Protein AF-A0A8S3JBU9-F1 (afdb_monomer)

Organism: NCBI:txid392030

Mean predicted aligned error: 9.03 Å

pLDDT: mean 80.06, std 17.44, range [27.69, 97.12]

Secondary structure (DSSP, 8-state):
--S-------BTTB-----TTTTTT--EEEEEEEEETTEEEEEEEEES-SS-TT---EEEEEEEEE--SSS-GGGG-EEEE--BTTTB-EEEEEEEETTTTEEEEEEE--S-TT-SS--EEEEEEEHHHHHHHHHHHHHHHHTT--SB---TTTS---B----GGGTT--TT----TT-TT---SEE-SSPSS-B--SEEE--SS-EEEEEEEE-SS-EEEEEEETTS--

Radius of gyration: 18.8 Å; Cα contacts (8 Å, |Δi|>4): 463; chains: 1; bounding box: 48×39×54 Å

Foldseek 3Di:
DDDDDQPQPDDLPDGDQRPVVQVVPKDKAWADWDDDDQKIKTKIWIALDSPDPPDSQIFIKIWIFGNDSPDGRFLRTEIATAAAADFFGAFQHWDADRVQQKIKTKTWGDVCPPDLWIKIFIFIDHNVLVLVVRQCQCCCQAAVQDDWQDPCSRPNIDGRDYDPVCPPDDSNDDDDRPPPVRDDDGYDPDHSPNTYGPDMDGDRWAWRDWDWDDDPPDIDIDIATPVGHD

Nearest PDB structures (foldseek):
  6fkn-assembly1_A  TM=8.330E-01  e=3.218E-13  Drosophila melanogaster
  6fkn-assembly2_C  TM=8.330E-01  e=3.218E-13  Drosophila melanogaster
  3qef-assembly1_A  TM=5.604E-01  e=6.425E-01  Cellvibrio japonicus Ueda107
  5m8b-assembly1_B  TM=5.229E-01  e=8.038E-01  Levilactobacillus brevis
  1w2t-assembly2_B  TM=4.388E-01  e=1.407E+00  Thermotoga maritima MSB8

Solvent-accessible surface area (backbone atoms only — not comparable to full-atom values): 13420 Å² total; per-residue (Å²): 137,78,85,85,76,62,59,68,61,78,51,98,86,45,91,52,90,38,30,85,88,51,62,86,79,63,58,79,45,82,77,45,72,51,73,60,89,64,31,44,35,37,35,30,42,26,64,71,55,95,83,52,89,86,59,88,50,62,30,18,30,39,34,39,28,51,69,52,95,86,47,65,51,60,62,40,31,34,38,29,36,45,41,35,40,95,43,22,29,37,68,66,35,59,47,75,38,78,90,78,40,33,38,37,35,39,21,32,54,67,72,64,87,82,53,95,59,58,40,34,31,35,27,74,42,47,50,65,60,53,40,49,46,52,36,52,46,50,41,35,24,41,51,68,29,50,62,56,28,38,55,52,76,76,41,82,62,42,71,27,63,55,41,86,88,50,83,82,69,54,73,85,67,66,74,61,78,83,50,83,81,66,84,56,52,38,31,41,90,59,50,50,68,85,37,60,55,79,43,77,42,80,50,96,56,54,70,62,44,58,46,81,49,74,58,102,87,48,80,44,78,48,50,26,35,76,88,75,50,109

Structure (mmCIF, N/CA/C/O backbone):
data_AF-A0A8S3JBU9-F1
#
_entry.id   AF-A0A8S3JBU9-F1
#
loop_
_atom_site.group_PDB
_atom_site.id
_atom_site.type_symbol
_atom_site.label_atom_id
_atom_site.label_alt_id
_atom_site.label_comp_id
_atom_site.label_asym_id
_atom_site.label_entity_id
_atom_site.label_seq_id
_atom_site.pdbx_PDB_ins_code
_atom_site.Cartn_x
_atom_site.Cartn_y
_atom_site.Cartn_z
_atom_site.occupancy
_atom_site.B_iso_or_equiv
_atom_site.auth_seq_id
_atom_site.auth_comp_id
_atom_site.auth_asym_id
_atom_site.auth_atom_id
_atom_site.pdbx_PDB_model_num
ATOM 1 N N . LEU A 1 1 ? 1.527 27.075 29.879 1.00 32.56 1 LEU A N 1
ATOM 2 C CA . LEU A 1 1 ? 1.279 26.155 28.744 1.00 32.56 1 LEU A CA 1
ATOM 3 C C . LEU A 1 1 ? 1.855 24.801 29.132 1.00 32.56 1 LEU A C 1
ATOM 5 O O . LEU A 1 1 ? 3.069 24.651 29.142 1.00 32.56 1 LEU A O 1
ATOM 9 N N . ASN A 1 2 ? 0.995 23.891 29.593 1.00 27.69 2 ASN A N 1
ATOM 10 C CA . ASN A 1 2 ? 1.393 22.594 30.140 1.00 27.69 2 ASN A CA 1
ATOM 11 C C . ASN A 1 2 ? 1.657 21.563 29.032 1.00 27.69 2 ASN A C 1
ATOM 13 O O . ASN A 1 2 ? 1.035 21.588 27.975 1.00 27.69 2 ASN A O 1
ATOM 17 N N . SER A 1 3 ? 2.609 20.683 29.336 1.00 30.48 3 SER A N 1
ATOM 18 C CA . SER A 1 3 ? 2.986 19.412 28.708 1.00 30.48 3 SER A CA 1
ATOM 19 C C . SER A 1 3 ? 2.060 18.817 27.631 1.00 30.48 3 SER A C 1
ATOM 21 O O . SER A 1 3 ? 0.910 18.483 27.901 1.00 30.48 3 SER A O 1
ATOM 23 N N . GLY A 1 4 ? 2.645 18.497 26.470 1.00 32.09 4 GLY A N 1
ATOM 24 C CA . GLY A 1 4 ? 2.288 17.273 25.736 1.00 32.09 4 GLY A CA 1
ATOM 25 C C . GLY A 1 4 ? 1.197 17.351 24.667 1.00 32.09 4 GLY A C 1
ATOM 26 O O . GLY A 1 4 ? 0.712 16.304 24.254 1.00 32.09 4 GLY A O 1
ATOM 27 N N . GLN A 1 5 ? 0.812 18.530 24.181 1.00 30.64 5 GLN A N 1
ATOM 28 C CA . GLN A 1 5 ? -0.165 18.610 23.091 1.00 30.64 5 GLN A CA 1
ATOM 29 C C . GLN A 1 5 ? 0.507 18.508 21.715 1.00 30.64 5 GLN A C 1
ATOM 31 O O . GLN A 1 5 ? 1.047 19.483 21.191 1.00 30.64 5 GLN A O 1
ATOM 36 N N . SER A 1 6 ? 0.441 17.318 21.113 1.00 36.53 6 SER A N 1
ATOM 37 C CA . SER A 1 6 ? 0.490 17.149 19.659 1.00 36.53 6 SER A CA 1
ATOM 38 C C . SER A 1 6 ? -0.691 17.923 19.072 1.00 36.53 6 SER A C 1
ATOM 40 O O . SER A 1 6 ? -1.844 17.527 19.236 1.00 36.53 6 SER A O 1
ATOM 42 N N . ALA A 1 7 ? -0.431 19.073 18.455 1.00 34.28 7 ALA A N 1
ATOM 43 C CA . ALA A 1 7 ? -1.480 19.916 17.896 1.00 34.28 7 ALA A CA 1
ATOM 44 C C . ALA A 1 7 ? -1.923 19.362 16.535 1.00 34.28 7 ALA A C 1
ATOM 46 O O . ALA A 1 7 ? -1.530 19.869 15.491 1.00 34.28 7 ALA A O 1
ATOM 47 N N . LEU A 1 8 ? -2.738 18.307 16.540 1.00 40.28 8 LEU A N 1
ATOM 48 C CA . LEU A 1 8 ? -3.470 17.863 15.354 1.00 40.28 8 LEU A CA 1
ATOM 49 C C . LEU A 1 8 ? -4.498 18.943 14.991 1.00 40.28 8 LEU A C 1
ATOM 51 O O . LEU A 1 8 ? -5.587 18.993 15.558 1.00 40.28 8 LEU A O 1
ATOM 55 N N . GLN A 1 9 ? -4.150 19.839 14.067 1.00 36.94 9 GLN A N 1
ATOM 56 C CA . GLN A 1 9 ? -5.115 20.784 13.514 1.00 36.94 9 GLN A CA 1
ATOM 57 C C . GLN A 1 9 ? -5.848 20.101 12.361 1.00 36.94 9 GLN A C 1
ATOM 59 O O . GLN A 1 9 ? -5.336 19.979 11.250 1.00 36.94 9 GLN A O 1
ATOM 64 N N . GLN A 1 10 ? -7.035 19.598 12.677 1.00 39.59 10 GLN A N 1
ATOM 65 C CA . GLN A 1 10 ? -7.896 18.881 11.756 1.00 39.59 10 GLN A CA 1
ATOM 66 C C . GLN A 1 10 ? -8.736 19.874 10.942 1.00 39.59 10 GLN A C 1
ATOM 68 O O . GLN A 1 10 ? -9.483 20.670 11.507 1.00 39.59 10 GLN A O 1
ATOM 73 N N . SER A 1 11 ? -8.650 19.806 9.617 1.00 34.91 11 SER A N 1
ATOM 74 C CA . SER A 1 11 ? -9.726 20.250 8.727 1.00 34.91 11 SER A CA 1
ATOM 75 C C . SER A 1 11 ? -10.392 19.005 8.135 1.00 34.91 11 SER A C 1
ATOM 77 O O . SER A 1 11 ? -9.787 17.934 8.067 1.00 34.91 11 SER A O 1
ATOM 79 N N . THR A 1 12 ? -11.646 19.127 7.707 1.00 43.06 12 THR A N 1
ATOM 80 C CA . THR A 1 12 ? -12.483 18.021 7.204 1.00 43.06 12 THR A CA 1
ATOM 81 C C . THR A 1 12 ? -11.847 17.235 6.043 1.00 43.06 12 THR A C 1
ATOM 83 O O . THR A 1 12 ? -12.220 16.092 5.812 1.00 43.06 12 THR A O 1
ATOM 86 N N . TYR A 1 13 ? -10.854 17.811 5.353 1.00 40.00 13 TYR A N 1
ATOM 87 C CA . TYR A 1 13 ? -10.232 17.245 4.149 1.00 40.00 13 TYR A CA 1
ATOM 88 C C . TYR A 1 13 ? -8.697 17.297 4.137 1.00 40.00 13 TYR A C 1
ATOM 90 O O . TYR A 1 13 ? -8.087 16.961 3.125 1.00 40.00 13 TYR A O 1
ATOM 98 N N . THR A 1 14 ? -8.038 17.746 5.212 1.00 40.31 14 THR A N 1
ATOM 99 C CA . THR A 1 14 ? -6.575 17.909 5.216 1.00 40.31 14 THR A CA 1
ATOM 100 C C . THR A 1 14 ? -5.967 17.294 6.471 1.00 40.31 14 THR A C 1
ATOM 102 O O . THR A 1 14 ? -6.208 17.738 7.593 1.00 40.31 14 THR A O 1
ATOM 105 N N . LEU A 1 15 ? -5.149 16.258 6.274 1.00 49.50 15 LEU A N 1
ATOM 106 C CA . LEU A 1 15 ? -4.331 15.673 7.327 1.00 49.50 15 LEU A CA 1
ATOM 107 C C . LEU A 1 15 ? -3.034 16.480 7.441 1.00 49.50 15 LEU A C 1
ATOM 109 O O . LEU A 1 15 ? -2.143 16.352 6.604 1.00 49.50 15 LEU A O 1
ATOM 113 N N . ARG A 1 16 ? -2.907 17.303 8.483 1.00 48.19 16 ARG A N 1
ATOM 114 C CA . ARG A 1 16 ? -1.634 17.945 8.825 1.00 48.19 16 ARG A CA 1
ATOM 115 C C . ARG A 1 16 ? -1.022 17.225 10.022 1.00 48.19 16 ARG A C 1
ATOM 117 O O . ARG A 1 16 ? -1.448 17.422 11.158 1.00 48.19 16 ARG A O 1
ATOM 124 N N . LEU A 1 17 ? -0.029 16.378 9.764 1.00 52.88 17 LEU A N 1
ATOM 125 C CA . LEU A 1 17 ? 0.740 15.715 10.817 1.00 52.88 17 LEU A CA 1
ATOM 126 C C . LEU A 1 17 ? 1.648 16.755 11.487 1.00 52.88 17 LEU A C 1
ATOM 128 O O . LEU A 1 17 ? 2.651 17.183 10.921 1.00 52.88 17 LEU A O 1
ATOM 132 N N . LEU A 1 18 ? 1.257 17.212 12.676 1.00 47.12 18 LEU A N 1
ATOM 133 C CA . LEU A 1 18 ? 1.992 18.204 13.458 1.00 47.12 18 LEU A CA 1
ATOM 134 C C . LEU A 1 18 ? 2.497 17.577 14.763 1.00 47.12 18 LEU A C 1
ATOM 136 O O . LEU A 1 18 ? 1.919 17.775 15.831 1.00 47.12 18 LEU A O 1
ATOM 140 N N . ASN A 1 19 ? 3.611 16.849 14.694 1.00 49.25 19 ASN A N 1
ATOM 141 C CA . ASN A 1 19 ? 4.421 16.578 15.879 1.00 49.25 19 ASN A CA 1
ATOM 142 C C . ASN A 1 19 ? 5.619 17.534 15.898 1.00 49.25 19 ASN A C 1
ATOM 144 O O . ASN A 1 19 ? 6.664 17.263 15.316 1.00 49.25 19 ASN A O 1
ATOM 148 N N . ILE A 1 20 ? 5.451 18.686 16.550 1.00 48.06 20 ILE A N 1
ATOM 149 C CA . ILE A 1 20 ? 6.379 19.833 16.492 1.00 48.06 20 ILE A CA 1
ATOM 150 C C . ILE A 1 20 ? 7.816 19.451 16.911 1.00 48.06 20 ILE A C 1
ATOM 152 O O . ILE A 1 20 ? 8.765 20.112 16.498 1.00 48.06 20 ILE A O 1
ATOM 156 N N . ARG A 1 21 ? 7.999 18.361 17.675 1.00 50.78 21 ARG A N 1
ATOM 157 C CA . ARG A 1 21 ? 9.326 17.841 18.049 1.00 50.78 21 ARG A CA 1
ATOM 158 C C . ARG A 1 21 ? 9.990 16.955 16.987 1.00 50.78 21 ARG A C 1
ATOM 160 O O . ARG A 1 21 ? 11.210 16.925 16.956 1.00 50.78 21 ARG A O 1
ATOM 167 N N . LEU A 1 22 ? 9.223 16.263 16.141 1.00 52.47 22 LEU A N 1
ATOM 168 C CA . LEU A 1 22 ? 9.737 15.309 15.141 1.00 52.47 22 LEU A CA 1
ATOM 169 C C . LEU A 1 22 ? 9.721 15.851 13.702 1.00 52.47 22 LEU A C 1
ATOM 171 O O . LEU A 1 22 ? 10.421 15.324 12.844 1.00 52.47 22 LEU A O 1
ATOM 175 N N . ILE A 1 23 ? 8.972 16.927 13.429 1.00 51.16 23 ILE A N 1
ATOM 176 C CA . ILE A 1 23 ? 8.855 17.524 12.082 1.00 51.16 23 ILE A CA 1
ATOM 177 C C . ILE A 1 23 ? 10.202 17.972 11.504 1.00 51.16 23 ILE A C 1
ATOM 179 O O . ILE A 1 23 ? 10.338 18.027 10.286 1.00 51.16 23 ILE A O 1
ATOM 183 N N . ARG A 1 24 ? 11.197 18.305 12.337 1.00 49.88 24 ARG A N 1
ATOM 184 C CA . ARG A 1 24 ? 12.503 18.720 11.808 1.00 49.88 24 ARG A CA 1
ATOM 185 C C . ARG A 1 24 ? 13.256 17.588 11.102 1.00 49.88 24 ARG A C 1
ATOM 187 O O . ARG A 1 24 ? 13.985 17.898 10.168 1.00 49.88 24 ARG A O 1
ATOM 194 N N . ASP A 1 25 ? 13.020 16.327 11.479 1.00 59.06 25 ASP A N 1
ATOM 195 C CA . ASP A 1 25 ? 13.871 15.202 11.065 1.00 59.06 25 ASP A CA 1
ATOM 196 C C . ASP A 1 25 ? 13.110 14.018 10.425 1.00 59.06 25 ASP A C 1
ATOM 198 O O . ASP A 1 25 ? 13.751 13.087 9.936 1.00 59.06 25 ASP A O 1
ATOM 202 N N . PHE A 1 26 ? 11.767 14.032 10.386 1.00 64.75 26 PHE A N 1
ATOM 203 C CA . PHE A 1 26 ? 10.959 12.968 9.768 1.00 64.75 26 PHE A CA 1
ATOM 204 C C . PHE A 1 26 ? 10.595 13.283 8.309 1.00 64.75 26 PHE A C 1
ATOM 206 O O . PHE A 1 26 ? 9.836 14.212 8.025 1.00 64.75 26 PHE A O 1
ATOM 213 N N . PHE A 1 27 ? 11.094 12.467 7.378 1.00 68.94 27 PHE A N 1
ATOM 214 C CA . PHE A 1 27 ? 10.783 12.576 5.951 1.00 68.94 27 PHE A CA 1
ATOM 215 C C . PHE A 1 27 ? 9.622 11.656 5.567 1.00 68.94 27 PHE A C 1
ATOM 217 O O . PHE A 1 27 ? 9.659 10.462 5.860 1.00 68.94 27 PHE A O 1
ATOM 224 N N . LEU A 1 28 ? 8.633 12.207 4.860 1.00 78.00 28 LEU A N 1
ATOM 225 C CA . LEU A 1 28 ? 7.494 11.477 4.306 1.00 78.00 28 LEU A CA 1
ATOM 226 C C . LEU A 1 28 ? 7.253 11.927 2.862 1.00 78.00 28 LEU A C 1
ATOM 228 O O . LEU A 1 28 ? 6.772 13.035 2.623 1.00 78.00 28 LEU A O 1
ATOM 232 N N . TYR A 1 29 ? 7.581 11.066 1.902 1.00 84.38 29 TYR A N 1
ATOM 233 C CA . TYR A 1 29 ? 7.378 11.325 0.477 1.00 84.38 29 TYR A CA 1
ATOM 234 C C . TYR A 1 29 ? 6.201 10.511 -0.040 1.00 84.38 29 TYR A C 1
ATOM 236 O O . TYR A 1 29 ? 6.233 9.289 0.052 1.00 84.38 29 TYR A O 1
ATOM 244 N N . TYR A 1 30 ? 5.193 11.166 -0.611 1.00 89.00 30 TYR A N 1
ATOM 245 C CA . TYR A 1 30 ? 4.074 10.504 -1.286 1.00 89.00 30 TYR A CA 1
ATOM 246 C C . TYR A 1 30 ? 4.445 10.245 -2.745 1.00 89.00 30 TYR A C 1
ATOM 248 O O . TYR A 1 30 ? 4.761 11.183 -3.474 1.00 89.00 30 TYR A O 1
ATOM 256 N N . LEU A 1 31 ? 4.427 8.980 -3.164 1.00 91.44 31 LEU A N 1
ATOM 257 C CA . LEU A 1 31 ? 4.866 8.571 -4.502 1.00 91.44 31 LEU A CA 1
ATOM 258 C C . LEU A 1 31 ? 3.718 8.213 -5.435 1.00 91.44 31 LEU A C 1
ATOM 260 O O . LEU A 1 31 ? 3.782 8.497 -6.628 1.00 91.44 31 LEU A O 1
ATOM 264 N N . TYR A 1 32 ? 2.696 7.546 -4.911 1.00 95.44 32 TYR A N 1
ATOM 265 C CA . TYR A 1 32 ? 1.581 7.063 -5.712 1.00 95.44 32 TYR A CA 1
ATOM 266 C C . TYR A 1 32 ? 0.327 6.955 -4.856 1.00 95.44 32 TYR A C 1
ATOM 268 O O . TYR A 1 32 ? 0.412 6.748 -3.644 1.00 95.44 32 TYR A O 1
ATOM 276 N N . ALA A 1 33 ? -0.829 7.083 -5.491 1.00 95.69 33 ALA A N 1
ATOM 277 C CA . ALA A 1 33 ? -2.118 6.913 -4.851 1.00 95.69 33 ALA A CA 1
ATOM 278 C C . ALA A 1 33 ? -3.071 6.205 -5.807 1.00 95.69 33 ALA A C 1
ATOM 280 O O . ALA A 1 33 ? -3.006 6.403 -7.022 1.00 95.69 33 ALA A O 1
ATOM 281 N N . PHE A 1 34 ? -3.953 5.389 -5.249 1.00 96.06 34 PHE A N 1
ATOM 282 C CA . PHE A 1 34 ? -5.025 4.746 -5.991 1.00 96.06 34 PHE A CA 1
ATOM 283 C C . PHE A 1 34 ? -6.225 4.515 -5.076 1.00 96.06 34 PHE A C 1
ATOM 285 O O . PHE A 1 34 ? -6.115 4.508 -3.848 1.00 96.06 34 PHE A O 1
ATOM 292 N N . GLU A 1 35 ? -7.379 4.332 -5.696 1.00 95.38 35 GLU A N 1
ATOM 293 C CA . GLU A 1 35 ? -8.623 3.987 -5.025 1.00 95.38 35 GLU A CA 1
ATOM 294 C C . GLU A 1 35 ? -8.989 2.544 -5.352 1.00 95.38 35 GLU A C 1
ATOM 296 O O . GLU A 1 35 ? -8.767 2.070 -6.469 1.00 95.38 35 GLU A O 1
ATOM 301 N N . TYR A 1 36 ? -9.561 1.852 -4.373 1.00 95.50 36 TYR A N 1
ATOM 302 C CA . TYR A 1 36 ? -10.231 0.584 -4.610 1.00 95.50 36 TYR A CA 1
ATOM 303 C C . TYR A 1 36 ? -11.390 0.425 -3.627 1.00 95.50 36 TYR A C 1
ATOM 305 O O . TYR A 1 36 ? -11.186 0.430 -2.410 1.00 95.50 36 TYR A O 1
ATOM 313 N N . LYS A 1 37 ? -12.606 0.260 -4.167 1.00 92.44 37 LYS A N 1
ATOM 314 C CA . LYS A 1 37 ? -13.867 0.341 -3.409 1.00 92.44 37 LYS A CA 1
ATOM 315 C C . LYS A 1 37 ? -13.941 1.670 -2.635 1.00 92.44 37 LYS A C 1
ATOM 317 O O . LYS A 1 37 ? -13.625 2.705 -3.192 1.00 92.44 37 LYS A O 1
ATOM 322 N N . HIS A 1 38 ? -14.332 1.647 -1.363 1.00 91.12 38 HIS A N 1
ATOM 323 C CA . HIS A 1 38 ? -14.446 2.807 -0.474 1.00 91.12 38 HIS A CA 1
ATOM 324 C C . HIS A 1 38 ? -13.150 3.118 0.292 1.00 91.12 38 HIS A C 1
ATOM 326 O O . HIS A 1 38 ? -13.200 3.674 1.393 1.00 91.12 38 HIS A O 1
ATOM 332 N N . PHE A 1 39 ? -11.987 2.740 -0.245 1.00 93.62 39 PHE A N 1
ATOM 333 C CA . PHE A 1 39 ? -10.691 2.986 0.382 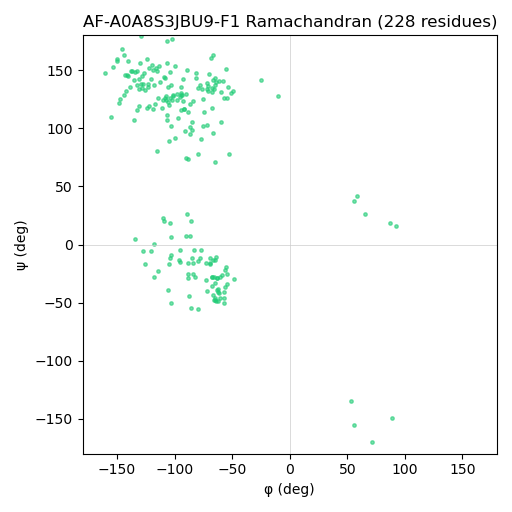1.00 93.62 39 PHE A CA 1
ATOM 334 C C . PHE A 1 39 ? -9.753 3.778 -0.529 1.00 93.62 39 PHE A C 1
ATOM 336 O O . PHE A 1 39 ? -9.573 3.450 -1.702 1.00 93.62 39 PHE A O 1
ATOM 343 N N . SER A 1 40 ? -9.080 4.766 0.063 1.00 94.75 40 SER A N 1
ATOM 344 C CA . SER A 1 40 ? -7.955 5.468 -0.560 1.00 94.75 40 SER A CA 1
ATOM 345 C C . SER A 1 40 ? -6.643 4.878 -0.066 1.00 94.75 40 SER A C 1
ATOM 347 O O . SER A 1 40 ? -6.420 4.794 1.147 1.00 94.75 40 SER A O 1
ATOM 349 N N . TYR A 1 41 ? -5.759 4.531 -0.997 1.00 96.19 41 TYR A N 1
ATOM 350 C CA . TYR A 1 41 ? -4.431 4.008 -0.714 1.00 96.19 41 TYR A CA 1
ATOM 351 C C . TYR A 1 41 ? -3.354 4.991 -1.154 1.00 96.19 41 TYR A C 1
ATOM 353 O O . TYR A 1 41 ? -3.444 5.588 -2.226 1.00 96.19 41 TYR A O 1
ATOM 361 N N . PHE A 1 42 ? -2.307 5.121 -0.344 1.00 95.94 42 PHE A N 1
ATOM 362 C CA . PHE A 1 42 ? -1.135 5.933 -0.664 1.00 95.94 42 PHE A CA 1
ATOM 363 C C . PHE A 1 42 ? 0.131 5.118 -0.458 1.00 95.94 42 PHE A C 1
ATOM 365 O O . PHE A 1 42 ? 0.266 4.416 0.538 1.00 95.94 42 PHE A O 1
ATOM 372 N N . LEU A 1 43 ? 1.079 5.240 -1.377 1.00 95.50 43 LEU A N 1
ATOM 373 C CA . LEU A 1 43 ? 2.421 4.696 -1.231 1.00 95.50 43 LEU A CA 1
ATOM 374 C C . LEU A 1 43 ? 3.364 5.816 -0.841 1.00 95.50 43 LEU A C 1
ATOM 376 O O . LEU A 1 43 ? 3.411 6.863 -1.495 1.00 95.50 43 LEU A O 1
ATOM 380 N N . THR A 1 44 ? 4.119 5.581 0.223 1.00 92.06 44 THR A N 1
ATOM 381 C CA . THR A 1 44 ? 5.072 6.551 0.744 1.00 92.06 44 THR A CA 1
ATOM 382 C C . THR A 1 44 ? 6.440 5.951 0.966 1.00 92.06 44 THR A C 1
ATOM 384 O O . THR A 1 44 ? 6.571 4.751 1.188 1.00 92.06 44 THR A O 1
ATOM 387 N N . ILE A 1 45 ? 7.451 6.815 0.960 1.00 88.50 45 ILE A N 1
ATOM 388 C CA . ILE A 1 45 ? 8.768 6.527 1.520 1.00 88.50 45 ILE A CA 1
ATOM 389 C C . ILE A 1 45 ? 8.924 7.333 2.792 1.00 88.50 45 ILE A C 1
ATOM 391 O O . ILE A 1 45 ? 8.777 8.557 2.783 1.00 88.50 45 ILE A O 1
ATOM 395 N N . GLN A 1 46 ? 9.255 6.635 3.868 1.00 83.69 46 GLN A N 1
ATOM 396 C CA . GLN A 1 46 ? 9.454 7.229 5.180 1.00 83.69 46 GLN A CA 1
ATOM 397 C C . GLN A 1 46 ? 10.550 6.502 5.957 1.00 83.69 46 GLN A C 1
ATOM 399 O O . GLN A 1 46 ? 11.026 5.440 5.548 1.00 83.69 46 GLN A O 1
ATOM 404 N N . GLN A 1 47 ? 10.985 7.091 7.068 1.00 78.62 47 GLN A N 1
ATOM 405 C CA . GLN A 1 47 ? 11.914 6.434 7.987 1.00 78.62 47 GLN A CA 1
ATOM 406 C C . GLN A 1 47 ? 11.252 5.204 8.621 1.00 78.62 47 GLN A C 1
ATOM 408 O O . GLN A 1 47 ? 10.082 5.236 9.001 1.00 78.62 47 GLN A O 1
ATOM 413 N N . SER A 1 48 ? 12.007 4.110 8.717 1.00 72.75 48 SER A N 1
ATOM 414 C CA . SER A 1 48 ? 11.534 2.858 9.325 1.00 72.75 48 SER A CA 1
ATOM 415 C C . SER A 1 48 ? 11.420 2.924 10.852 1.00 72.75 48 SER A C 1
ATOM 417 O O . SER A 1 48 ? 10.550 2.263 11.408 1.00 72.75 48 SER A O 1
ATOM 419 N N . ASP A 1 49 ? 12.255 3.729 11.515 1.00 66.88 49 ASP A N 1
ATOM 420 C CA . ASP A 1 49 ? 12.280 3.908 12.971 1.00 66.88 49 ASP A CA 1
ATOM 421 C C . ASP A 1 49 ? 12.704 5.352 13.297 1.00 66.88 49 ASP A C 1
ATOM 423 O O . ASP A 1 49 ? 13.750 5.812 12.831 1.00 66.88 49 ASP A O 1
ATOM 427 N N . ILE A 1 50 ? 11.893 6.073 14.076 1.00 63.69 50 ILE A N 1
ATOM 428 C CA . ILE A 1 50 ? 12.189 7.454 14.494 1.00 63.69 50 ILE A CA 1
ATOM 429 C C . ILE A 1 50 ? 13.173 7.540 15.667 1.00 63.69 50 ILE A C 1
ATOM 431 O O . ILE A 1 50 ? 13.705 8.611 15.957 1.00 63.69 50 ILE A O 1
ATOM 435 N N . HIS A 1 51 ? 13.417 6.431 16.363 1.00 61.53 51 HIS A N 1
ATOM 436 C CA . HIS A 1 51 ? 14.285 6.353 17.533 1.00 61.53 51 HIS A CA 1
ATOM 437 C C . HIS A 1 51 ? 15.716 5.920 17.179 1.00 61.53 51 HIS A C 1
ATOM 439 O O . HIS A 1 51 ? 16.641 6.130 17.972 1.00 61.53 51 HIS A O 1
ATOM 445 N N . GLN A 1 52 ? 15.946 5.378 15.978 1.00 56.06 52 GLN A N 1
ATOM 446 C CA . GLN A 1 52 ? 17.284 5.020 15.500 1.00 56.06 52 GLN A CA 1
ATOM 447 C C . GLN A 1 52 ? 17.997 6.191 14.816 1.00 56.06 52 GLN A C 1
ATOM 449 O O . GLN A 1 52 ? 17.923 6.404 13.611 1.00 56.06 52 GLN A O 1
ATOM 454 N N . THR A 1 53 ? 18.819 6.892 15.594 1.00 49.31 53 THR A N 1
ATOM 455 C CA . THR A 1 53 ? 19.659 8.019 15.145 1.00 49.31 53 THR A CA 1
ATOM 456 C C . THR A 1 53 ? 20.817 7.636 14.213 1.00 49.31 53 THR A C 1
ATOM 458 O O . THR A 1 53 ? 21.453 8.518 13.642 1.00 49.31 53 THR A O 1
ATOM 461 N N . ARG A 1 54 ? 21.147 6.341 14.059 1.00 48.03 54 ARG A N 1
ATOM 462 C CA . ARG A 1 54 ? 22.404 5.903 13.411 1.00 48.03 54 ARG A CA 1
ATOM 463 C C . ARG A 1 54 ? 22.286 5.386 11.978 1.00 48.03 54 ARG A C 1
ATOM 465 O O . ARG A 1 54 ? 23.318 5.209 11.338 1.00 48.03 54 ARG A O 1
ATOM 472 N N . LYS A 1 55 ? 21.084 5.177 11.442 1.00 53.22 55 LYS A N 1
ATOM 473 C CA . LYS A 1 55 ? 20.871 4.863 10.020 1.00 53.22 55 LYS A CA 1
ATOM 474 C C . LYS A 1 55 ? 19.458 5.289 9.645 1.00 53.22 55 LYS A C 1
ATOM 476 O O . LYS A 1 55 ? 18.505 4.635 10.049 1.00 53.22 55 LYS A O 1
ATOM 481 N N . TYR A 1 56 ? 19.331 6.346 8.846 1.00 58.00 56 TYR A N 1
ATOM 482 C CA . TYR A 1 56 ? 18.080 6.732 8.192 1.00 58.00 56 TYR A CA 1
ATOM 483 C C . TYR A 1 56 ? 17.669 5.651 7.179 1.00 58.00 56 TYR A C 1
ATOM 485 O O . TYR A 1 56 ? 17.813 5.824 5.969 1.00 58.00 56 TYR A O 1
ATOM 493 N N . LYS A 1 57 ? 17.230 4.481 7.657 1.00 73.31 57 LYS A N 1
ATOM 494 C CA . LYS A 1 57 ? 16.761 3.405 6.788 1.00 73.31 57 LYS A CA 1
ATOM 495 C C . LYS A 1 57 ? 15.375 3.797 6.298 1.00 73.31 57 LYS A C 1
ATOM 497 O O . LYS A 1 57 ? 14.396 3.721 7.043 1.00 73.31 57 LYS A O 1
ATOM 502 N N . LEU A 1 58 ? 15.331 4.266 5.056 1.00 80.56 58 LEU A N 1
ATOM 503 C CA . LEU A 1 58 ? 14.095 4.547 4.345 1.00 80.56 58 LEU A CA 1
ATOM 504 C C . LEU A 1 58 ? 13.414 3.233 3.966 1.00 80.56 58 LEU A C 1
ATOM 506 O O . LEU A 1 58 ? 14.070 2.278 3.544 1.00 80.56 58 LEU A O 1
ATOM 510 N N . GLN A 1 59 ? 12.099 3.202 4.117 1.00 86.81 59 GLN A N 1
ATOM 511 C CA . GLN A 1 59 ? 11.268 2.065 3.766 1.00 86.81 59 GLN A CA 1
ATOM 512 C C . GLN A 1 59 ? 9.975 2.549 3.124 1.00 86.81 59 GLN A C 1
ATOM 514 O O . GLN A 1 59 ? 9.419 3.590 3.486 1.00 86.81 59 GLN A O 1
ATOM 519 N N . THR A 1 60 ? 9.499 1.766 2.165 1.00 92.12 60 THR A N 1
ATOM 520 C CA . THR A 1 60 ? 8.200 1.982 1.544 1.00 92.12 60 THR A CA 1
ATOM 521 C C . THR A 1 60 ? 7.098 1.519 2.482 1.00 92.12 60 THR A C 1
ATOM 523 O O . THR A 1 60 ? 7.159 0.420 3.036 1.00 92.12 60 THR A O 1
ATOM 526 N N . LYS A 1 61 ? 6.063 2.340 2.638 1.00 93.06 61 LYS A N 1
ATOM 527 C CA . LYS A 1 61 ? 4.831 1.960 3.325 1.00 93.06 61 LYS A CA 1
ATOM 528 C C . LYS A 1 61 ? 3.618 2.224 2.450 1.00 93.06 61 LYS A C 1
ATOM 530 O O . LYS A 1 61 ? 3.591 3.192 1.689 1.00 93.06 61 LYS A O 1
ATOM 535 N N . ILE A 1 62 ? 2.607 1.382 2.605 1.00 95.44 62 ILE A N 1
ATOM 536 C CA . ILE A 1 62 ? 1.267 1.601 2.077 1.00 95.44 62 ILE A CA 1
ATOM 537 C C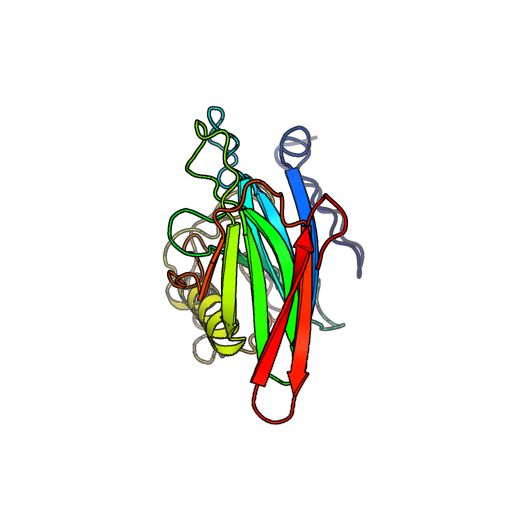 . ILE A 1 62 ? 0.358 2.078 3.205 1.00 95.44 62 ILE A C 1
ATOM 539 O O . ILE A 1 62 ? 0.287 1.472 4.273 1.00 95.44 62 ILE A O 1
ATOM 543 N N . LEU A 1 63 ? -0.328 3.185 2.962 1.00 94.00 63 LEU A N 1
ATOM 544 C CA . LEU A 1 63 ? -1.320 3.766 3.848 1.00 94.00 63 LEU A CA 1
ATOM 545 C C . LEU A 1 63 ? -2.706 3.472 3.301 1.00 94.00 63 LEU A C 1
ATOM 547 O O . LEU A 1 63 ? -2.891 3.447 2.083 1.00 94.00 63 LEU A O 1
ATOM 551 N N . AR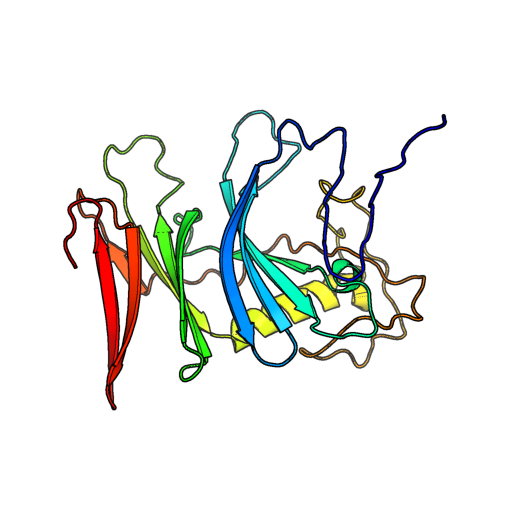G A 1 64 ? -3.681 3.321 4.193 1.00 93.75 64 ARG A N 1
ATOM 552 C CA . ARG A 1 64 ? -5.095 3.171 3.845 1.00 93.75 64 ARG A CA 1
ATOM 553 C C . ARG A 1 64 ? -5.957 4.120 4.664 1.00 93.75 64 ARG A C 1
ATOM 555 O O . ARG A 1 64 ? -5.730 4.296 5.860 1.00 93.75 64 ARG A O 1
ATOM 562 N N . PHE A 1 65 ? -6.984 4.655 4.014 1.00 91.12 65 PHE A N 1
ATOM 563 C CA . PHE A 1 65 ? -8.035 5.470 4.612 1.00 91.12 65 PHE A CA 1
ATOM 564 C C . PHE A 1 65 ? -9.410 5.030 4.122 1.00 91.12 65 PHE A C 1
ATOM 566 O O . PHE A 1 65 ? -9.551 4.624 2.970 1.00 91.12 65 PHE A O 1
ATOM 573 N N . CYS A 1 66 ? -10.431 5.178 4.961 1.00 90.69 66 CYS A N 1
ATOM 574 C CA . CYS A 1 66 ? -11.822 5.038 4.544 1.00 90.69 66 CYS A CA 1
ATOM 575 C C . CYS A 1 66 ? -12.309 6.308 3.840 1.00 90.69 66 CYS A C 1
ATOM 577 O O . CYS A 1 66 ? -12.126 7.418 4.345 1.00 90.69 66 CYS A O 1
ATOM 579 N N . GLN A 1 67 ? -12.999 6.134 2.720 1.00 88.19 67 GLN A N 1
ATOM 580 C CA . GLN A 1 67 ? -13.663 7.191 1.966 1.00 88.19 67 GLN A CA 1
ATOM 581 C C . GLN A 1 67 ? -15.098 7.367 2.460 1.00 88.19 67 GLN A C 1
ATOM 583 O O . GLN A 1 67 ? -16.062 6.952 1.822 1.00 88.19 67 GLN A O 1
ATOM 588 N N . THR A 1 68 ? -15.263 7.968 3.631 1.00 79.88 68 THR A N 1
ATOM 589 C CA . THR A 1 68 ? -16.594 8.319 4.132 1.00 79.88 68 THR A CA 1
ATOM 590 C C . THR A 1 68 ? -16.642 9.781 4.518 1.00 79.88 68 THR A C 1
ATOM 592 O O . THR A 1 68 ? -15.719 10.316 5.124 1.00 79.88 68 THR A O 1
ATOM 595 N N . LEU A 1 69 ? -17.750 10.422 4.155 1.00 66.75 69 LEU A N 1
ATOM 596 C CA . LEU A 1 69 ? -18.004 11.835 4.432 1.00 66.75 69 LEU A CA 1
ATOM 597 C C . LEU A 1 69 ? -18.303 12.104 5.903 1.00 66.75 69 LEU A C 1
ATOM 599 O O . LEU A 1 69 ? -18.317 13.254 6.334 1.00 66.75 69 LEU A O 1
ATOM 603 N N . LYS A 1 70 ? -18.612 11.051 6.654 1.00 69.19 70 LYS A N 1
ATOM 604 C CA . LYS A 1 70 ? -19.128 11.190 8.003 1.00 69.19 70 LYS A CA 1
ATOM 605 C C . LYS A 1 70 ? -17.985 11.268 9.035 1.00 69.19 70 LYS A C 1
ATOM 607 O O . LYS A 1 70 ? -18.105 11.988 10.023 1.00 69.19 70 LYS A O 1
ATOM 612 N N . GLN A 1 71 ? -16.823 10.654 8.765 1.00 69.00 71 GLN A N 1
ATOM 613 C CA . GLN A 1 71 ? -15.759 10.500 9.763 1.00 69.00 71 GLN A CA 1
ATOM 614 C C . GLN A 1 71 ? -14.462 11.257 9.434 1.00 69.00 71 GLN A C 1
ATOM 616 O O . GLN A 1 71 ? -14.076 11.374 8.270 1.00 69.00 71 GLN A O 1
ATOM 621 N N . PRO A 1 72 ? -13.707 11.703 10.458 1.00 75.81 72 PRO A N 1
ATOM 622 C CA . PRO A 1 72 ? -12.334 12.158 10.280 1.00 75.81 72 PRO A CA 1
ATOM 623 C C . PRO A 1 72 ? -11.467 11.100 9.598 1.00 75.81 72 PRO A C 1
ATOM 625 O O . PRO A 1 72 ? -11.323 9.992 10.119 1.00 75.81 72 PRO A O 1
ATOM 628 N N . ILE A 1 73 ? -10.802 11.466 8.499 1.00 76.62 73 ILE A N 1
ATOM 629 C CA . ILE A 1 73 ? -9.957 10.540 7.730 1.00 76.62 73 ILE A CA 1
ATOM 630 C C . ILE A 1 73 ? -8.888 9.853 8.611 1.00 76.62 73 ILE A C 1
ATOM 632 O O . ILE A 1 73 ? -8.603 8.665 8.454 1.00 76.62 73 ILE A O 1
ATOM 636 N N . ILE A 1 74 ? -8.381 10.570 9.625 1.00 78.06 74 ILE A N 1
ATOM 637 C CA . ILE A 1 74 ? -7.366 10.093 10.575 1.00 78.06 74 ILE A CA 1
ATOM 638 C C . ILE A 1 74 ? -7.825 8.914 11.438 1.00 78.06 74 ILE A C 1
ATOM 640 O O . ILE A 1 74 ? -6.997 8.087 11.812 1.00 78.06 74 ILE A O 1
ATOM 644 N N . LYS A 1 75 ? -9.127 8.787 11.734 1.00 82.88 75 LYS A N 1
ATOM 645 C CA . LYS A 1 75 ? -9.626 7.655 12.532 1.00 82.88 75 LYS A CA 1
ATOM 646 C C . LYS A 1 75 ? -9.424 6.334 11.796 1.00 82.88 75 LYS A C 1
ATOM 648 O O . LYS A 1 75 ? -9.142 5.327 12.423 1.00 82.88 75 LYS A O 1
ATOM 653 N N . SER A 1 76 ? -9.510 6.350 10.468 1.00 87.81 76 SER A N 1
ATOM 654 C CA . SER A 1 76 ? -9.279 5.175 9.621 1.00 87.81 76 SER A CA 1
ATOM 655 C C . SER A 1 76 ? -7.829 4.994 9.163 1.00 87.81 76 SER A C 1
ATOM 657 O O . SER A 1 76 ? -7.578 4.133 8.325 1.00 87.81 76 SER A O 1
ATOM 659 N N . TYR A 1 77 ? -6.895 5.803 9.675 1.00 89.56 77 TYR A N 1
ATOM 660 C CA . TYR A 1 77 ? -5.493 5.777 9.263 1.00 89.56 77 TYR A CA 1
ATOM 661 C C . TYR A 1 77 ? -4.815 4.482 9.694 1.00 89.56 77 TYR A C 1
ATOM 663 O O . TYR A 1 77 ? -4.658 4.220 10.894 1.00 89.56 77 TYR A O 1
ATOM 671 N N . VAL A 1 78 ? -4.361 3.711 8.708 1.00 92.06 78 VAL A N 1
ATOM 672 C CA . VAL A 1 78 ? -3.531 2.527 8.933 1.00 92.06 78 VAL A CA 1
ATOM 673 C C . VAL A 1 78 ? -2.338 2.542 7.984 1.00 92.06 78 VAL A C 1
ATOM 675 O O . VAL A 1 78 ? -2.516 2.829 6.802 1.00 92.06 78 VAL A O 1
ATOM 678 N N . GLU A 1 79 ? -1.143 2.201 8.472 1.00 91.94 79 GLU A N 1
ATOM 679 C CA . GLU A 1 79 ? 0.044 1.997 7.624 1.00 91.94 79 GLU A CA 1
ATOM 680 C C . GLU A 1 79 ? 0.607 0.594 7.763 1.00 91.94 79 GLU A C 1
ATOM 682 O O . GLU A 1 79 ? 0.709 0.080 8.877 1.00 91.94 79 GLU A O 1
ATOM 687 N N . LEU A 1 80 ? 1.074 0.033 6.651 1.00 92.88 80 LEU A N 1
ATOM 688 C CA . LEU A 1 80 ? 1.843 -1.205 6.612 1.00 92.88 80 LEU A CA 1
ATOM 689 C C . LEU A 1 80 ? 3.133 -0.997 5.818 1.00 92.88 80 LEU A C 1
ATOM 691 O O . LEU A 1 80 ? 3.118 -0.279 4.816 1.00 92.88 80 LEU A O 1
ATOM 695 N N . PRO A 1 81 ? 4.243 -1.644 6.193 1.00 91.94 81 PRO A N 1
ATOM 696 C CA . PRO A 1 81 ? 5.414 -1.694 5.344 1.00 91.94 81 PRO A CA 1
ATOM 697 C C . PRO A 1 81 ? 5.135 -2.512 4.074 1.00 91.94 81 PRO A C 1
ATOM 699 O O . PRO A 1 81 ? 4.449 -3.536 4.110 1.00 91.94 81 PRO A O 1
ATOM 702 N N . LEU A 1 82 ? 5.677 -2.049 2.951 1.00 92.56 82 LEU A N 1
ATOM 703 C CA . LEU A 1 82 ? 5.585 -2.702 1.648 1.00 92.56 82 LEU A CA 1
ATOM 704 C C . LEU A 1 82 ? 7.006 -2.976 1.149 1.00 92.56 82 LEU A C 1
ATOM 706 O O . LEU A 1 82 ? 7.798 -2.047 0.992 1.00 92.56 82 LEU A O 1
ATOM 710 N N . THR A 1 83 ? 7.347 -4.243 0.939 1.00 90.31 83 THR A N 1
ATOM 711 C CA . THR A 1 83 ? 8.709 -4.675 0.601 1.00 90.31 83 THR A CA 1
ATOM 712 C C . THR A 1 83 ? 8.680 -5.693 -0.524 1.00 90.31 83 THR A C 1
ATOM 714 O O . THR A 1 83 ? 7.800 -6.547 -0.540 1.00 90.31 83 THR A O 1
ATOM 717 N N . CYS A 1 84 ? 9.655 -5.605 -1.425 1.00 92.12 84 CYS A N 1
ATOM 718 C CA . CYS A 1 84 ? 9.853 -6.550 -2.515 1.00 92.12 84 CYS A CA 1
ATOM 719 C C . CYS A 1 84 ? 11.073 -7.422 -2.175 1.00 92.12 84 CYS A C 1
ATOM 721 O O . CYS A 1 84 ? 12.208 -6.944 -2.133 1.00 92.12 84 CYS A O 1
ATOM 723 N N . GLY A 1 85 ? 10.833 -8.677 -1.815 1.00 88.44 85 GLY A N 1
ATOM 724 C CA . GLY A 1 85 ? 11.833 -9.566 -1.233 1.00 88.44 85 GLY A CA 1
ATOM 725 C C . GLY A 1 85 ? 12.490 -8.980 0.025 1.00 88.44 85 GLY A C 1
ATOM 726 O O . GLY A 1 85 ? 11.933 -8.123 0.720 1.00 88.44 85 GLY A O 1
ATOM 727 N N . LYS A 1 86 ? 13.711 -9.440 0.312 1.00 84.75 86 LYS A N 1
ATOM 728 C CA . LYS A 1 86 ? 14.482 -9.048 1.511 1.00 84.75 86 LYS A CA 1
ATOM 729 C C . LYS A 1 86 ? 15.354 -7.807 1.323 1.00 84.75 86 LYS A C 1
ATOM 731 O O . LYS A 1 86 ? 15.808 -7.220 2.306 1.00 84.75 86 LYS A O 1
ATOM 736 N N . ASP A 1 87 ? 15.590 -7.417 0.075 1.00 86.25 87 ASP A N 1
ATOM 737 C CA . ASP A 1 87 ? 16.604 -6.422 -0.276 1.00 86.25 87 ASP A CA 1
ATOM 738 C C . ASP A 1 87 ? 16.022 -5.122 -0.859 1.00 86.25 87 ASP A C 1
ATOM 740 O O . ASP A 1 87 ? 16.644 -4.051 -0.762 1.00 86.25 87 ASP A O 1
ATOM 744 N N . TYR A 1 88 ? 14.806 -5.170 -1.413 1.00 89.50 88 TYR A N 1
ATOM 745 C CA . TYR A 1 88 ? 14.203 -4.056 -2.142 1.00 89.50 88 TYR A CA 1
ATOM 746 C C . TYR A 1 88 ? 13.112 -3.359 -1.311 1.00 89.50 88 TYR A C 1
ATOM 748 O O . TYR A 1 88 ? 11.924 -3.682 -1.360 1.00 89.50 88 TYR A O 1
ATOM 756 N N . HIS A 1 89 ? 13.526 -2.356 -0.530 1.00 89.31 89 HIS A N 1
ATOM 757 C CA . HIS A 1 89 ? 12.640 -1.607 0.374 1.00 89.31 89 HIS A CA 1
ATOM 758 C C . HIS A 1 89 ? 12.247 -0.215 -0.137 1.00 89.31 89 HIS A C 1
ATOM 760 O O . HIS A 1 89 ? 11.370 0.420 0.452 1.00 89.31 89 HIS A O 1
ATOM 766 N N . TYR A 1 90 ? 12.890 0.289 -1.194 1.00 90.25 90 TYR A N 1
ATOM 767 C CA . TYR A 1 90 ? 12.691 1.653 -1.694 1.00 90.25 90 TYR A CA 1
ATOM 768 C C . TYR A 1 90 ? 11.897 1.639 -2.997 1.00 90.25 90 TYR A C 1
ATOM 770 O O . TYR A 1 90 ? 12.405 1.195 -4.020 1.00 90.25 90 TYR A O 1
ATOM 778 N N . LEU A 1 91 ? 10.664 2.132 -2.974 1.00 93.12 91 LEU A N 1
ATOM 779 C CA . LEU A 1 91 ? 9.811 2.220 -4.151 1.00 93.12 91 LEU A CA 1
ATOM 780 C C . LEU A 1 91 ? 10.262 3.369 -5.054 1.00 93.12 91 LEU A C 1
ATOM 782 O O . LEU A 1 91 ? 10.321 4.518 -4.642 1.00 93.12 91 LEU A O 1
ATOM 786 N N . VAL A 1 92 ? 10.524 3.084 -6.317 1.00 93.69 92 VAL A N 1
ATOM 787 C CA . VAL A 1 92 ? 10.793 4.117 -7.316 1.00 93.69 92 VAL A CA 1
ATOM 788 C C . VAL A 1 92 ? 9.475 4.629 -7.891 1.00 93.69 92 VAL A C 1
ATOM 790 O O . VAL A 1 92 ? 9.179 5.828 -7.842 1.00 93.69 92 VAL A O 1
ATOM 793 N N . ARG A 1 93 ? 8.655 3.710 -8.409 1.00 95.75 93 ARG A N 1
ATOM 794 C CA . ARG A 1 93 ? 7.336 3.983 -8.993 1.00 95.75 93 ARG A CA 1
ATOM 795 C C . ARG A 1 93 ? 6.404 2.802 -8.812 1.00 95.75 93 ARG A C 1
ATOM 797 O O . ARG A 1 93 ? 6.848 1.670 -8.651 1.00 95.75 93 ARG A O 1
ATOM 804 N N . ALA A 1 94 ? 5.109 3.078 -8.877 1.00 96.81 94 ALA A N 1
ATOM 805 C CA . ALA A 1 94 ? 4.077 2.061 -8.834 1.00 96.81 94 ALA A CA 1
ATOM 806 C C . ALA A 1 94 ? 2.948 2.381 -9.806 1.00 96.81 94 ALA A C 1
ATOM 808 O O . ALA A 1 94 ? 2.729 3.542 -10.161 1.00 96.81 94 ALA A O 1
ATOM 809 N N . LYS A 1 95 ? 2.205 1.341 -10.176 1.00 97.12 95 LYS A N 1
ATOM 810 C CA . LYS A 1 95 ? 0.989 1.444 -10.972 1.00 97.12 95 LYS A CA 1
ATOM 811 C C . LYS A 1 95 ? -0.020 0.399 -10.508 1.00 97.12 95 LYS A C 1
ATOM 813 O O . LYS A 1 95 ? 0.303 -0.784 -10.408 1.00 97.12 95 LYS A O 1
ATOM 818 N N . PHE A 1 96 ? -1.243 0.833 -10.222 1.00 96.62 96 PHE A N 1
ATOM 819 C CA . PHE A 1 96 ? -2.358 -0.059 -9.918 1.00 96.62 96 PHE A CA 1
ATOM 820 C C . PHE A 1 96 ? -3.172 -0.343 -11.182 1.00 96.62 96 PHE A C 1
ATOM 822 O O . PHE A 1 96 ? -3.596 0.583 -11.874 1.00 96.62 96 PHE A O 1
ATOM 829 N N . SER A 1 97 ? -3.407 -1.623 -11.471 1.00 94.56 97 SER A N 1
ATOM 830 C CA . SER A 1 97 ? -4.341 -2.064 -12.505 1.00 94.56 97 SER A CA 1
ATOM 831 C C . SER A 1 97 ? -5.672 -2.412 -11.851 1.00 94.56 97 SER A C 1
ATOM 833 O O . SER A 1 97 ? -5.777 -3.428 -11.165 1.00 94.56 97 SER A O 1
ATOM 835 N N . ASN A 1 98 ? -6.695 -1.582 -12.068 1.00 91.62 98 ASN A N 1
ATOM 836 C CA . ASN A 1 98 ? -8.027 -1.820 -11.505 1.00 91.62 98 ASN A CA 1
ATOM 837 C C . ASN A 1 98 ? -8.700 -3.063 -12.114 1.00 91.62 98 ASN A C 1
ATOM 839 O O . ASN A 1 98 ? -9.371 -3.810 -11.409 1.00 91.62 98 ASN A O 1
ATOM 843 N N . GLU A 1 99 ? -8.472 -3.316 -13.405 1.00 90.94 99 GLU A N 1
ATOM 844 C CA . GLU A 1 99 ? -9.001 -4.488 -14.115 1.00 90.94 99 GLU A CA 1
ATOM 845 C C . GLU A 1 99 ? -8.443 -5.793 -13.544 1.00 90.94 99 GLU A C 1
ATOM 847 O O . GLU A 1 99 ? -9.197 -6.713 -13.230 1.00 90.94 99 GLU A O 1
ATOM 852 N N . LYS A 1 100 ? -7.117 -5.855 -13.363 1.00 91.56 100 LYS A N 1
ATOM 853 C CA . LYS A 1 100 ? -6.434 -7.041 -12.826 1.00 91.56 100 LYS A CA 1
ATOM 854 C C . LYS A 1 100 ? -6.426 -7.085 -11.303 1.00 91.56 100 LYS A C 1
ATOM 856 O O . LYS A 1 100 ? -6.095 -8.121 -10.741 1.00 91.56 100 LYS A O 1
ATOM 861 N N . LYS A 1 101 ? -6.795 -5.984 -10.639 1.00 95.25 101 LYS A N 1
ATOM 862 C CA . LYS A 1 101 ? -6.767 -5.808 -9.180 1.00 95.25 101 LYS A CA 1
ATOM 863 C C . LYS A 1 101 ? -5.382 -6.062 -8.575 1.00 95.25 101 LYS A C 1
ATOM 865 O O . LYS A 1 101 ? -5.255 -6.632 -7.491 1.00 95.25 101 LYS A O 1
ATOM 870 N N . ILE A 1 102 ? -4.337 -5.642 -9.286 1.00 95.50 102 ILE A N 1
ATOM 871 C CA . ILE A 1 102 ? -2.939 -5.845 -8.895 1.00 95.50 102 ILE A CA 1
ATOM 872 C C . ILE A 1 102 ? -2.218 -4.499 -8.875 1.00 95.50 102 ILE A C 1
ATOM 874 O O . ILE A 1 102 ? -2.308 -3.706 -9.815 1.00 95.50 102 ILE A O 1
ATOM 878 N N . LEU A 1 103 ? -1.475 -4.261 -7.799 1.00 97.12 103 LEU A N 1
ATOM 879 C CA . LEU A 1 103 ? -0.513 -3.177 -7.677 1.00 97.12 103 LEU A CA 1
ATOM 880 C C . LEU A 1 103 ? 0.864 -3.681 -8.098 1.00 97.12 103 LEU A C 1
ATOM 882 O O . LEU A 1 103 ? 1.381 -4.616 -7.497 1.00 97.12 103 LEU A O 1
ATOM 886 N N . TYR A 1 104 ? 1.481 -3.031 -9.075 1.00 96.81 104 TYR A N 1
ATOM 887 C CA . TYR A 1 104 ? 2.862 -3.294 -9.460 1.00 96.81 104 TYR A CA 1
ATOM 888 C C . TYR A 1 104 ? 3.748 -2.187 -8.912 1.00 96.81 104 TYR A C 1
ATOM 890 O O . TYR A 1 104 ? 3.388 -1.009 -8.971 1.00 96.81 104 TYR A O 1
ATOM 898 N N . GLY A 1 105 ? 4.905 -2.560 -8.379 1.00 96.12 105 GLY A N 1
ATOM 899 C CA . GLY A 1 105 ? 5.899 -1.624 -7.877 1.00 96.12 105 GLY A CA 1
ATOM 900 C C . GLY A 1 105 ? 7.279 -1.955 -8.416 1.00 96.12 105 GLY A C 1
ATOM 901 O O . GLY A 1 105 ? 7.699 -3.109 -8.378 1.00 96.12 105 GLY A O 1
ATOM 902 N N . LEU A 1 106 ? 7.973 -0.924 -8.886 1.00 95.88 106 LEU A N 1
ATOM 903 C CA . LEU A 1 106 ? 9.393 -0.936 -9.200 1.00 95.88 106 LEU A CA 1
ATOM 904 C C . LEU A 1 106 ? 10.152 -0.486 -7.952 1.00 95.88 106 LEU A C 1
ATOM 906 O O . LEU A 1 106 ? 9.989 0.651 -7.505 1.00 95.88 106 LEU A O 1
ATOM 910 N N . PHE A 1 107 ? 10.974 -1.361 -7.391 1.00 93.62 107 PHE A N 1
ATOM 911 C CA . PHE A 1 107 ? 11.753 -1.114 -6.186 1.00 93.62 107 PHE A CA 1
ATOM 912 C C . PHE A 1 107 ? 13.245 -1.081 -6.492 1.00 93.62 107 PHE A C 1
ATOM 914 O O . PHE A 1 107 ? 13.715 -1.724 -7.422 1.00 93.62 107 PHE A O 1
ATOM 921 N N . ARG A 1 108 ? 13.996 -0.357 -5.667 1.00 90.50 108 ARG A N 1
ATOM 922 C CA . ARG A 1 108 ? 15.455 -0.292 -5.669 1.00 90.50 108 ARG A CA 1
ATOM 923 C C . ARG A 1 108 ? 16.012 -1.014 -4.446 1.00 90.50 108 ARG A C 1
ATOM 925 O O . ARG A 1 108 ? 15.440 -0.941 -3.352 1.00 90.50 108 ARG A O 1
ATOM 932 N N . ASN A 1 109 ? 17.146 -1.681 -4.630 1.00 86.50 109 ASN A N 1
ATOM 933 C CA . ASN A 1 109 ? 17.864 -2.344 -3.551 1.00 86.50 109 ASN A CA 1
ATOM 934 C C . ASN A 1 109 ? 18.399 -1.313 -2.543 1.00 86.50 109 ASN A C 1
ATOM 936 O O . ASN A 1 109 ? 18.962 -0.279 -2.910 1.00 86.50 109 ASN A O 1
ATOM 940 N N . THR A 1 110 ? 18.195 -1.597 -1.259 1.00 75.31 110 THR A N 1
ATOM 941 C CA . THR A 1 110 ? 18.583 -0.723 -0.135 1.00 75.31 110 THR A CA 1
ATOM 942 C C . THR A 1 110 ? 19.560 -1.370 0.842 1.00 75.31 110 THR A C 1
ATOM 944 O O . THR A 1 110 ? 20.011 -0.712 1.781 1.00 75.31 110 THR A O 1
ATOM 947 N N . THR A 1 111 ? 19.872 -2.652 0.663 1.00 65.81 111 THR A N 1
ATOM 948 C CA . THR A 1 111 ? 20.800 -3.410 1.512 1.00 65.81 111 THR A CA 1
ATOM 949 C C . THR A 1 111 ? 22.243 -3.277 1.018 1.00 65.81 111 THR A C 1
ATOM 951 O O . THR A 1 111 ? 23.175 -3.294 1.826 1.00 65.81 111 THR A O 1
ATOM 954 N N . SER A 1 112 ? 22.436 -3.000 -0.273 1.00 56.22 112 SER A N 1
ATOM 955 C CA . SER A 1 112 ? 23.746 -2.821 -0.909 1.00 56.22 112 SER A CA 1
ATOM 956 C C . SER A 1 112 ? 24.243 -1.370 -0.838 1.00 56.22 112 SER A C 1
ATOM 958 O O . SER A 1 112 ? 24.267 -0.648 -1.828 1.00 56.22 112 SER A O 1
ATOM 960 N N . ALA A 1 113 ? 24.681 -0.923 0.343 1.00 50.75 113 ALA A N 1
ATOM 961 C CA . ALA A 1 113 ? 25.276 0.413 0.531 1.00 50.75 113 ALA A CA 1
ATOM 962 C C . ALA A 1 113 ? 26.641 0.608 -0.178 1.00 50.75 113 ALA A C 1
ATOM 964 O O . ALA A 1 113 ? 27.109 1.738 -0.289 1.00 50.75 113 ALA A O 1
ATOM 965 N N . ASN A 1 114 ? 27.271 -0.477 -0.648 1.00 47.72 114 ASN A N 1
ATOM 966 C CA . ASN A 1 114 ? 28.646 -0.490 -1.166 1.00 47.72 114 ASN A CA 1
ATOM 967 C C . ASN A 1 114 ? 28.772 -0.892 -2.649 1.00 47.72 114 ASN A C 1
ATOM 9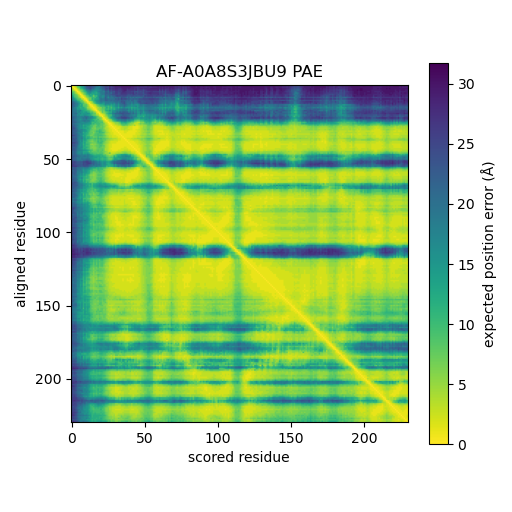69 O O . ASN A 1 114 ? 29.892 -0.952 -3.153 1.00 47.72 114 ASN A O 1
ATOM 973 N N . SER A 1 115 ? 27.677 -1.190 -3.358 1.00 52.12 115 SER A N 1
ATOM 974 C CA . SER A 1 115 ? 27.748 -1.504 -4.789 1.00 52.12 115 SER A CA 1
ATOM 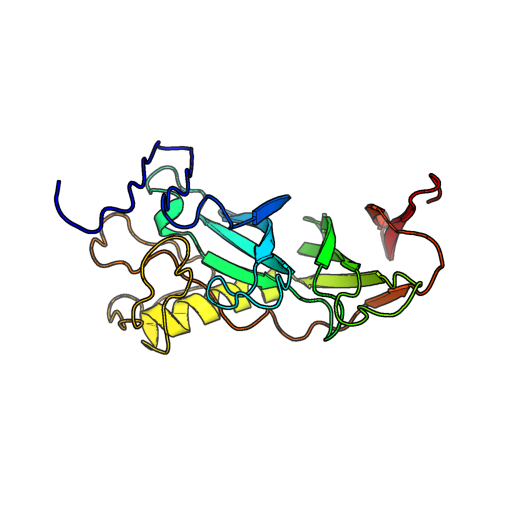975 C C . SER A 1 115 ? 27.519 -0.243 -5.615 1.00 52.12 115 SER A C 1
ATOM 977 O O . SER A 1 115 ? 26.523 0.455 -5.447 1.00 52.12 115 SER A O 1
ATOM 979 N N . SER A 1 116 ? 28.421 0.038 -6.553 1.00 54.06 116 SER A N 1
ATOM 980 C CA . SER A 1 116 ? 28.215 1.062 -7.586 1.00 54.06 116 SER A CA 1
ATOM 981 C C . SER A 1 116 ? 27.054 0.730 -8.536 1.00 54.06 116 SER A C 1
ATOM 983 O O . SER A 1 116 ? 26.647 1.584 -9.316 1.00 54.06 116 SER A O 1
ATOM 985 N N . SER A 1 117 ? 26.517 -0.494 -8.474 1.00 58.59 117 SER A N 1
ATOM 986 C CA . SER A 1 117 ? 25.342 -0.935 -9.219 1.00 58.59 117 SER A CA 1
ATOM 987 C C . SER A 1 117 ? 24.052 -0.693 -8.436 1.00 58.59 117 SER A C 1
ATOM 989 O O . SER A 1 117 ? 23.921 -1.098 -7.277 1.00 58.59 117 SER A O 1
ATOM 991 N N . THR A 1 118 ? 23.082 -0.066 -9.095 1.00 73.31 118 THR A N 1
ATOM 992 C CA . THR A 1 118 ? 21.707 0.089 -8.625 1.00 73.31 118 THR A CA 1
ATOM 993 C C . THR A 1 118 ? 20.871 -1.078 -9.142 1.00 73.31 118 THR A C 1
ATOM 995 O O . THR A 1 118 ? 20.417 -1.068 -10.278 1.00 73.31 118 THR A O 1
ATOM 998 N N . SER A 1 119 ? 20.660 -2.114 -8.323 1.00 88.56 119 SER A N 1
ATOM 999 C CA . SER A 1 119 ? 19.716 -3.170 -8.707 1.00 88.56 119 SER A CA 1
ATOM 1000 C C . SER A 1 119 ? 18.280 -2.760 -8.402 1.00 88.56 119 SER A C 1
ATOM 1002 O O . SER A 1 119 ? 17.989 -2.102 -7.391 1.00 88.56 119 SER A O 1
ATOM 1004 N N . HIS A 1 120 ? 17.385 -3.159 -9.297 1.00 92.62 120 HIS A N 1
ATOM 1005 C CA . HIS A 1 120 ? 15.957 -2.908 -9.205 1.00 92.62 120 HIS A CA 1
ATOM 1006 C C . HIS A 1 120 ? 15.184 -4.224 -9.261 1.00 92.62 120 HIS A C 1
ATOM 1008 O O . HIS A 1 120 ? 15.689 -5.236 -9.737 1.00 92.62 120 HIS A O 1
ATOM 1014 N N . ALA A 1 121 ? 13.951 -4.212 -8.776 1.00 94.31 121 ALA A N 1
ATOM 1015 C CA . ALA A 1 121 ? 13.062 -5.361 -8.812 1.00 94.31 121 ALA A CA 1
ATOM 1016 C C . ALA A 1 121 ? 11.628 -4.916 -9.073 1.00 94.31 121 ALA A C 1
ATOM 1018 O O . ALA A 1 121 ? 11.202 -3.862 -8.594 1.00 94.31 121 ALA A O 1
ATOM 1019 N N . ILE A 1 122 ? 10.871 -5.732 -9.800 1.00 95.50 122 ILE A N 1
ATOM 1020 C CA . ILE A 1 122 ? 9.428 -5.556 -9.952 1.00 95.50 122 ILE A CA 1
ATOM 1021 C C . ILE A 1 122 ? 8.717 -6.576 -9.077 1.00 95.50 122 ILE A C 1
ATOM 1023 O O . ILE A 1 122 ? 8.923 -7.778 -9.228 1.00 95.50 122 ILE A O 1
ATOM 1027 N N . CYS A 1 123 ? 7.824 -6.091 -8.221 1.00 96.00 123 CYS A N 1
ATOM 1028 C CA . CYS A 1 123 ? 6.900 -6.922 -7.457 1.00 96.00 123 CYS A CA 1
ATOM 1029 C C . CYS A 1 123 ? 5.451 -6.583 -7.800 1.00 96.00 123 CYS A C 1
ATOM 1031 O O . CYS A 1 123 ? 5.120 -5.432 -8.099 1.00 96.00 123 CYS A O 1
ATOM 1033 N N . SER A 1 124 ? 4.581 -7.586 -7.700 1.00 95.44 124 SER A N 1
ATOM 1034 C CA . SER A 1 124 ? 3.131 -7.439 -7.825 1.00 95.44 124 SER A CA 1
ATOM 1035 C C . SER A 1 124 ? 2.442 -7.837 -6.532 1.00 95.44 124 SER A C 1
ATOM 1037 O O . SER A 1 124 ? 2.745 -8.880 -5.962 1.00 95.44 124 SER A O 1
ATOM 1039 N N . TYR A 1 125 ? 1.452 -7.054 -6.129 1.00 96.00 125 TYR A N 1
ATOM 1040 C CA . TYR A 1 125 ? 0.658 -7.279 -4.934 1.00 96.00 125 TYR A CA 1
ATOM 1041 C C . TYR A 1 125 ? -0.806 -7.337 -5.351 1.00 96.00 125 TYR A C 1
ATOM 1043 O O . TYR A 1 125 ? -1.342 -6.356 -5.875 1.00 96.00 125 TYR A O 1
ATOM 1051 N N . SER A 1 126 ? -1.460 -8.479 -5.139 1.00 95.56 126 SER A N 1
ATOM 1052 C CA . SER A 1 126 ? -2.907 -8.548 -5.333 1.00 95.56 126 SER A CA 1
ATOM 1053 C C . SER A 1 126 ? -3.597 -7.650 -4.305 1.00 95.56 126 SER A C 1
ATOM 1055 O O . SER A 1 126 ? -3.153 -7.545 -3.154 1.00 95.56 126 SER A O 1
ATOM 1057 N N . ILE A 1 127 ? -4.684 -6.987 -4.699 1.00 95.25 127 ILE A N 1
ATOM 1058 C CA . ILE A 1 127 ? -5.426 -6.143 -3.762 1.00 95.25 127 ILE A CA 1
ATOM 1059 C C . ILE A 1 127 ? -6.014 -6.963 -2.612 1.00 95.25 127 ILE A C 1
ATOM 1061 O O . ILE A 1 127 ? -6.120 -6.449 -1.503 1.00 95.25 127 ILE A O 1
ATOM 1065 N N . ASP A 1 128 ? -6.328 -8.238 -2.849 1.00 94.19 128 ASP A N 1
ATOM 1066 C CA . ASP A 1 128 ? -6.856 -9.146 -1.834 1.00 94.19 128 ASP A CA 1
ATOM 1067 C C . ASP A 1 128 ? -5.797 -9.419 -0.752 1.00 94.19 128 ASP A C 1
ATOM 1069 O O . ASP A 1 128 ? -6.092 -9.298 0.436 1.00 94.19 128 ASP A O 1
ATOM 1073 N N . THR A 1 129 ? -4.535 -9.648 -1.140 1.00 94.12 129 THR A N 1
ATOM 1074 C CA . THR A 1 129 ? -3.400 -9.767 -0.202 1.00 94.12 129 THR A CA 1
ATOM 1075 C C . THR A 1 129 ? -3.195 -8.478 0.596 1.00 94.12 129 THR A C 1
ATOM 1077 O O . THR A 1 129 ? -2.978 -8.515 1.808 1.00 94.12 129 THR A O 1
ATOM 1080 N N . ILE A 1 130 ? -3.298 -7.315 -0.059 1.00 95.31 130 ILE A N 1
ATOM 1081 C CA . ILE A 1 130 ? -3.200 -6.014 0.619 1.00 95.31 130 ILE A CA 1
ATOM 1082 C C . ILE A 1 130 ? -4.339 -5.861 1.641 1.00 95.31 130 ILE A C 1
ATOM 1084 O O . ILE A 1 130 ? -4.092 -5.494 2.791 1.00 95.31 130 ILE A O 1
ATOM 1088 N N . GLN A 1 131 ? -5.585 -6.139 1.248 1.00 94.62 131 GLN A N 1
ATOM 1089 C CA . GLN A 1 131 ? -6.754 -6.038 2.126 1.00 94.62 131 GLN A CA 1
ATOM 1090 C C . GLN A 1 131 ? -6.663 -7.000 3.314 1.00 94.62 131 GLN A C 1
ATOM 1092 O O . GLN A 1 131 ? -6.960 -6.587 4.436 1.00 94.62 131 GLN A O 1
ATOM 1097 N N . GLU A 1 132 ? -6.202 -8.231 3.094 1.00 93.69 132 GLU A N 1
ATOM 1098 C CA . GLU A 1 132 ? -5.955 -9.216 4.150 1.00 93.69 132 GLU A CA 1
ATOM 1099 C C 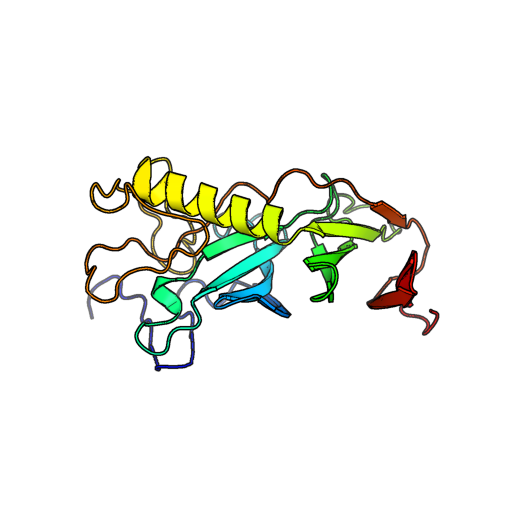. GLU A 1 132 ? -4.912 -8.710 5.151 1.00 93.69 132 GLU A C 1
ATOM 1101 O O . GLU A 1 132 ? -5.144 -8.737 6.358 1.00 93.69 132 GLU A O 1
ATOM 1106 N N . ALA A 1 133 ? -3.795 -8.155 4.678 1.00 94.38 133 ALA A N 1
ATOM 1107 C CA . ALA A 1 133 ? -2.756 -7.633 5.562 1.00 94.38 133 ALA A CA 1
ATOM 1108 C C . ALA A 1 133 ? -3.251 -6.463 6.434 1.00 94.38 133 ALA A C 1
ATOM 1110 O O . ALA A 1 133 ? -2.933 -6.389 7.630 1.00 94.38 133 ALA A O 1
ATOM 1111 N N . PHE A 1 134 ? -4.074 -5.568 5.872 1.00 94.25 134 PHE A N 1
ATOM 1112 C CA . PHE A 1 134 ? -4.731 -4.507 6.643 1.00 94.25 134 PHE A CA 1
ATOM 1113 C C . PHE A 1 134 ? -5.707 -5.082 7.666 1.00 94.25 134 PHE A C 1
ATOM 1115 O O . PHE A 1 134 ? -5.653 -4.702 8.837 1.00 94.25 134 PHE A O 1
ATOM 1122 N N . PHE A 1 135 ? -6.561 -6.017 7.250 1.00 92.88 135 PHE A N 1
ATOM 1123 C CA . PHE A 1 135 ? -7.513 -6.680 8.135 1.00 92.88 135 PHE A CA 1
ATOM 1124 C C . PHE A 1 135 ? -6.809 -7.359 9.314 1.00 92.88 135 PHE A C 1
ATOM 1126 O O . PHE A 1 135 ? -7.142 -7.084 10.467 1.00 92.88 135 PHE A O 1
ATOM 1133 N N . GLN A 1 136 ? -5.777 -8.163 9.054 1.00 92.25 136 GLN A N 1
ATOM 1134 C CA . GLN A 1 136 ? -5.017 -8.862 10.092 1.00 92.25 136 GLN A CA 1
ATOM 1135 C C . GLN A 1 136 ? -4.320 -7.898 11.049 1.00 92.25 136 GLN A C 1
ATOM 1137 O O . GLN A 1 136 ? -4.301 -8.130 12.259 1.00 92.25 136 GLN A O 1
ATOM 1142 N N . THR A 1 137 ? -3.785 -6.788 10.541 1.00 92.31 137 THR A N 1
ATOM 1143 C CA . THR A 1 137 ? -3.148 -5.766 11.383 1.00 92.31 137 THR A CA 1
ATOM 1144 C C . THR A 1 137 ? -4.153 -5.107 12.321 1.00 92.31 137 THR A C 1
ATOM 1146 O O . THR A 1 137 ? -3.904 -4.998 13.525 1.00 92.31 137 THR A O 1
ATOM 1149 N N . ILE A 1 138 ? -5.317 -4.723 11.797 1.00 91.50 138 ILE A N 1
ATOM 1150 C CA . ILE A 1 138 ? -6.383 -4.095 12.583 1.00 91.50 138 ILE A CA 1
ATOM 1151 C C . ILE A 1 138 ? -6.943 -5.091 13.600 1.00 91.50 138 ILE A C 1
ATOM 1153 O O . ILE A 1 138 ? -7.022 -4.767 14.784 1.00 91.50 138 ILE A O 1
ATOM 1157 N N . LYS A 1 139 ? -7.257 -6.321 13.177 1.00 91.31 139 LYS A N 1
ATOM 1158 C CA . LYS A 1 139 ? -7.754 -7.394 14.048 1.00 91.31 139 LYS A CA 1
ATOM 1159 C C . LYS A 1 139 ? -6.775 -7.691 15.183 1.00 91.31 139 LYS A C 1
ATOM 1161 O O . LYS A 1 139 ? -7.181 -7.768 16.342 1.00 91.31 139 LYS A O 1
ATOM 1166 N N . ARG A 1 140 ? -5.479 -7.812 14.884 1.00 91.62 140 ARG A N 1
ATOM 1167 C CA . ARG A 1 140 ? -4.444 -8.091 15.890 1.00 91.62 140 ARG A CA 1
ATOM 1168 C C . ARG A 1 140 ? -4.423 -7.039 17.000 1.00 91.62 140 ARG A C 1
ATOM 1170 O O . ARG A 1 140 ? -4.263 -7.395 18.166 1.00 91.62 140 ARG A O 1
ATOM 1177 N N . CYS A 1 141 ? -4.575 -5.763 16.654 1.00 90.88 141 CYS A N 1
ATOM 1178 C CA . CYS A 1 141 ? -4.588 -4.699 17.651 1.00 90.88 141 CYS A CA 1
ATOM 1179 C C . CYS A 1 141 ? -5.951 -4.602 18.349 1.00 90.88 141 CYS A C 1
ATOM 1181 O O . CYS A 1 141 ? -6.039 -4.714 19.568 1.00 90.88 141 CYS A O 1
ATOM 1183 N N . LEU A 1 142 ? -7.030 -4.447 17.583 1.00 89.31 142 LEU A N 1
ATOM 1184 C CA . LEU A 1 142 ? -8.338 -4.075 18.119 1.00 89.31 142 LEU A CA 1
ATOM 1185 C C . LEU A 1 142 ? -9.170 -5.242 18.647 1.00 89.31 142 LEU A C 1
ATOM 1187 O O . LEU A 1 142 ? -10.039 -5.019 19.481 1.00 89.31 142 LEU A O 1
ATOM 1191 N N . VAL A 1 143 ? -8.948 -6.463 18.165 1.00 89.19 143 VAL A N 1
ATOM 1192 C CA . VAL A 1 143 ? -9.686 -7.656 18.613 1.00 89.19 143 VAL A CA 1
ATOM 1193 C C . VAL A 1 143 ? -8.815 -8.472 19.551 1.00 89.19 143 VAL A C 1
ATOM 1195 O O . VAL A 1 143 ? -9.229 -8.794 20.661 1.00 89.19 143 VAL A O 1
ATOM 1198 N N . ASP A 1 144 ? -7.584 -8.764 19.131 1.00 90.44 144 ASP A N 1
ATOM 1199 C CA . ASP A 1 144 ? -6.708 -9.642 19.904 1.00 90.44 144 ASP A CA 1
ATOM 1200 C C . ASP A 1 144 ? -5.961 -8.889 21.025 1.00 90.44 144 ASP A C 1
ATOM 1202 O O . ASP A 1 144 ? -5.413 -9.536 21.918 1.00 90.44 144 ASP A O 1
ATOM 1206 N N . GLY A 1 145 ? -5.908 -7.548 20.991 1.00 89.50 145 GLY A N 1
ATOM 1207 C CA . GLY A 1 145 ? -5.205 -6.738 21.996 1.00 89.50 145 GLY A CA 1
ATOM 1208 C C . GLY A 1 145 ? -3.688 -6.949 22.001 1.00 89.50 145 GLY A C 1
ATOM 1209 O O . GLY A 1 145 ? -3.044 -6.836 23.041 1.00 89.50 145 GLY A O 1
ATOM 1210 N N . LYS A 1 146 ? -3.098 -7.345 20.865 1.00 90.69 146 LYS A N 1
ATOM 1211 C CA . LYS A 1 146 ? -1.703 -7.802 20.799 1.00 90.69 146 LYS A CA 1
ATOM 1212 C C . LYS A 1 146 ? -0.764 -6.742 20.245 1.00 90.69 146 LYS A C 1
ATOM 1214 O O . LYS A 1 146 ? -0.850 -6.365 19.079 1.00 90.69 146 LYS A O 1
ATOM 1219 N N . GLY A 1 147 ? 0.264 -6.438 21.030 1.00 89.69 147 GLY A N 1
ATOM 1220 C CA . GLY A 1 147 ? 1.364 -5.568 20.632 1.00 89.69 147 GLY A CA 1
ATOM 1221 C C . GLY A 1 147 ? 1.078 -4.103 20.931 1.00 89.69 147 GLY A C 1
ATOM 1222 O O . GLY A 1 147 ? 0.391 -3.776 21.901 1.00 89.69 147 GLY A O 1
ATOM 1223 N N . TYR A 1 148 ? 1.651 -3.247 20.099 1.00 89.44 148 TYR A N 1
ATOM 1224 C CA . TYR A 1 148 ? 1.571 -1.804 20.212 1.00 89.44 148 TYR A CA 1
ATOM 1225 C C . TYR A 1 148 ? 0.931 -1.221 18.966 1.00 89.44 148 TYR A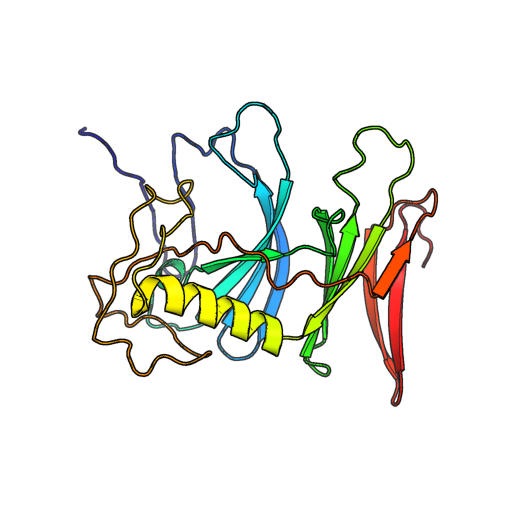 C 1
ATOM 1227 O O . TYR A 1 148 ? 0.970 -1.823 17.887 1.00 89.44 148 TYR A O 1
ATOM 1235 N N . ARG A 1 149 ? 0.327 -0.054 19.143 1.00 88.50 149 ARG A N 1
ATOM 1236 C CA . ARG A 1 149 ? -0.395 0.650 18.098 1.00 88.50 149 ARG A CA 1
ATOM 1237 C C . ARG A 1 149 ? 0.541 1.156 16.998 1.00 88.50 149 ARG A C 1
ATOM 1239 O O . ARG A 1 149 ? 0.100 1.238 15.859 1.00 88.50 149 ARG A O 1
ATOM 1246 N N . GLY A 1 150 ? 1.804 1.438 17.304 1.00 87.62 150 GLY A N 1
ATOM 1247 C CA . GLY A 1 150 ? 2.783 2.000 16.378 1.00 87.62 150 GLY A CA 1
ATOM 1248 C C . GLY A 1 150 ? 2.508 3.468 16.042 1.00 87.62 150 GLY A C 1
ATOM 1249 O O . GLY A 1 150 ? 1.642 4.115 16.634 1.00 87.62 150 GLY A O 1
ATOM 1250 N N . LEU A 1 151 ? 3.238 3.989 15.048 1.00 83.62 151 LEU A N 1
ATOM 1251 C CA . LEU A 1 151 ? 3.108 5.376 14.566 1.00 83.62 151 LEU A CA 1
ATOM 1252 C C . LEU A 1 151 ? 3.349 6.417 15.675 1.00 83.62 151 LEU A C 1
ATOM 1254 O O . LEU A 1 151 ? 2.656 7.437 15.772 1.00 83.62 151 LEU A O 1
ATOM 1258 N N . ASP A 1 152 ? 4.367 6.147 16.488 1.00 79.19 152 ASP A N 1
ATOM 1259 C CA . ASP A 1 152 ? 4.954 7.021 17.511 1.00 79.19 152 ASP A CA 1
ATOM 1260 C C . ASP A 1 152 ? 5.262 8.442 17.006 1.00 79.19 152 ASP A C 1
ATOM 1262 O O . ASP A 1 152 ? 5.146 9.419 17.753 1.00 79.19 152 ASP A O 1
ATOM 1266 N N . PHE A 1 153 ? 5.562 8.583 15.713 1.00 75.69 153 PHE A N 1
ATOM 1267 C CA . PHE A 1 153 ? 5.763 9.880 15.075 1.00 75.69 153 PHE A CA 1
ATOM 1268 C C . PHE A 1 153 ? 4.499 10.750 15.019 1.00 75.69 153 PHE A C 1
ATOM 1270 O O . PHE A 1 153 ? 4.598 11.980 15.062 1.00 75.69 153 PHE A O 1
ATOM 1277 N N . ILE A 1 154 ? 3.309 10.142 14.985 1.00 78.06 154 ILE A N 1
ATOM 1278 C CA . ILE A 1 154 ? 2.016 10.847 15.011 1.00 78.06 154 ILE A CA 1
ATOM 1279 C C . ILE A 1 154 ? 1.571 11.102 16.453 1.00 78.06 154 ILE A C 1
ATOM 128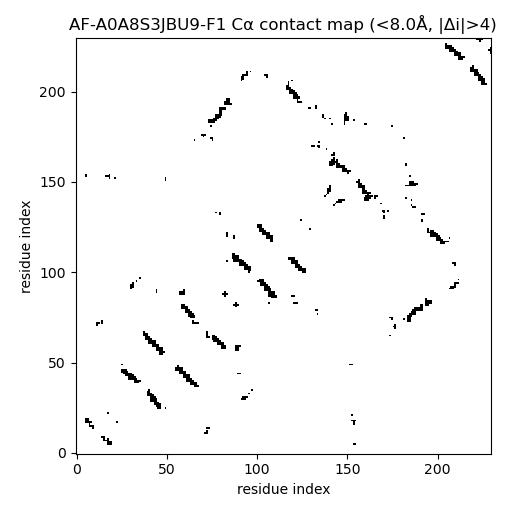1 O O . ILE A 1 154 ? 1.088 12.184 16.791 1.00 78.06 154 ILE A O 1
ATOM 1285 N N . SER A 1 155 ? 1.710 10.096 17.312 1.00 77.69 155 SER A N 1
ATOM 1286 C CA . SER A 1 155 ? 1.150 10.083 18.667 1.00 77.69 155 SER A CA 1
ATOM 1287 C C . SER A 1 155 ? 1.879 9.041 19.511 1.00 77.69 155 SER A C 1
ATOM 1289 O O . SER A 1 155 ? 2.227 8.014 18.940 1.00 77.69 155 SER A O 1
ATOM 1291 N N . PRO A 1 156 ? 2.057 9.242 20.831 1.00 81.75 156 PRO A N 1
ATOM 1292 C CA . PRO A 1 156 ? 2.774 8.292 21.680 1.00 81.75 156 PRO A CA 1
ATOM 1293 C C . PRO A 1 156 ? 2.288 6.858 21.482 1.00 81.75 156 PRO A C 1
ATOM 1295 O O . PRO A 1 156 ? 1.077 6.611 21.477 1.00 81.75 156 PRO A O 1
ATOM 1298 N N . ASP A 1 157 ? 3.229 5.934 21.306 1.00 85.12 157 ASP A N 1
ATOM 1299 C CA . ASP A 1 157 ? 2.883 4.536 21.113 1.00 85.12 157 ASP A CA 1
ATOM 1300 C C . ASP A 1 157 ? 2.284 3.953 22.399 1.00 85.12 157 ASP A C 1
ATOM 1302 O O . ASP A 1 157 ? 2.767 4.183 23.510 1.00 85.12 157 ASP A O 1
ATOM 1306 N N . THR A 1 158 ? 1.188 3.222 22.245 1.00 89.25 158 THR A N 1
ATOM 1307 C CA . THR A 1 158 ? 0.390 2.669 23.338 1.00 89.25 158 THR A CA 1
ATOM 1308 C C . THR A 1 158 ? 0.094 1.209 23.061 1.00 89.25 158 THR A C 1
ATOM 1310 O O . THR A 1 158 ? -0.078 0.807 21.910 1.00 89.25 158 THR A O 1
ATOM 1313 N N . HIS A 1 159 ? -0.029 0.416 24.122 1.00 91.00 159 HIS A N 1
ATOM 1314 C CA . HIS A 1 159 ? -0.487 -0.962 23.997 1.00 91.00 159 HIS A CA 1
ATOM 1315 C C . HIS A 1 159 ? -1.872 -1.037 23.353 1.00 91.00 159 HIS A C 1
ATOM 1317 O O . HIS A 1 159 ? -2.752 -0.234 23.661 1.00 91.00 159 HIS A O 1
ATOM 1323 N N . CYS A 1 160 ? -2.053 -2.037 22.494 1.00 90.94 160 CYS A N 1
ATOM 1324 C CA . CYS A 1 160 ? -3.346 -2.348 21.906 1.00 90.94 160 CYS A CA 1
ATOM 1325 C C . CYS A 1 160 ? -4.322 -2.870 22.971 1.00 90.94 160 CYS A C 1
ATOM 1327 O O . CYS A 1 160 ? -3.998 -3.778 23.736 1.00 90.94 160 CYS A O 1
ATOM 1329 N N . ILE A 1 161 ? -5.533 -2.321 22.994 1.00 89.31 161 ILE A N 1
ATOM 1330 C CA . ILE A 1 161 ? -6.612 -2.692 23.916 1.00 89.31 161 ILE A CA 1
ATOM 1331 C C . ILE A 1 161 ? -7.687 -3.462 23.131 1.00 89.31 161 ILE A C 1
ATOM 1333 O O . ILE A 1 161 ? -8.199 -2.944 22.138 1.00 89.31 161 ILE A O 1
ATOM 1337 N N . PRO A 1 162 ? -8.068 -4.683 23.532 1.00 87.88 162 PRO A N 1
ATOM 1338 C CA . PRO A 1 162 ? -9.088 -5.438 22.814 1.00 87.88 162 PRO A CA 1
ATOM 1339 C C . PRO A 1 162 ? -10.484 -4.831 23.030 1.00 87.88 162 PRO A C 1
ATOM 1341 O O . PRO A 1 162 ? -10.888 -4.549 24.160 1.00 87.88 162 PRO A O 1
ATOM 1344 N N . SER A 1 163 ? -11.249 -4.677 21.950 1.00 83.06 163 SER A N 1
ATOM 1345 C CA . SER A 1 163 ? -12.641 -4.226 21.964 1.00 83.06 163 SER A CA 1
ATOM 1346 C C . SER A 1 163 ? -13.588 -5.395 21.714 1.00 83.06 163 SER A C 1
ATOM 1348 O O . SER A 1 163 ? -13.579 -6.024 20.656 1.00 83.06 163 SER A O 1
ATOM 1350 N N . LYS A 1 164 ? -14.468 -5.654 22.685 1.00 72.38 164 LYS A N 1
ATOM 1351 C CA . LYS A 1 164 ? -15.467 -6.735 22.616 1.00 72.38 164 LYS A CA 1
ATOM 1352 C C . LYS A 1 164 ? -16.564 -6.485 21.572 1.00 72.38 164 LYS A C 1
ATOM 1354 O O . LYS A 1 164 ? -17.251 -7.422 21.183 1.00 72.38 164 LYS A O 1
ATOM 1359 N N . ASN A 1 165 ? -16.714 -5.242 21.111 1.00 72.50 165 ASN A N 1
ATOM 1360 C CA . ASN A 1 165 ? -17.735 -4.851 20.137 1.00 72.50 165 ASN A CA 1
ATOM 1361 C C . ASN A 1 165 ? -17.319 -5.141 18.682 1.00 72.50 165 ASN A C 1
ATOM 1363 O O . ASN A 1 165 ? -18.120 -4.953 17.773 1.00 72.50 165 ASN A O 1
ATOM 1367 N N . LEU A 1 166 ? -16.088 -5.612 18.445 1.00 75.62 166 LEU A N 1
ATOM 1368 C CA . LEU A 1 166 ? -15.520 -5.808 17.104 1.00 75.62 166 LEU A CA 1
ATOM 1369 C C . LEU A 1 166 ? -15.469 -7.276 16.652 1.00 75.62 166 LEU A C 1
ATOM 1371 O O . LEU A 1 166 ? -14.771 -7.611 15.698 1.00 75.62 166 LEU A O 1
ATOM 1375 N N . ASN A 1 167 ? -16.241 -8.158 17.290 1.00 66.31 167 ASN A N 1
ATOM 1376 C CA . ASN A 1 167 ? -16.241 -9.594 16.984 1.00 66.31 167 ASN A CA 1
ATOM 1377 C C . ASN A 1 167 ? -16.756 -9.939 15.567 1.00 66.31 167 ASN A C 1
ATOM 1379 O O . ASN A 1 167 ? -16.556 -11.061 15.116 1.00 66.31 167 ASN A O 1
ATOM 1383 N N . GLN A 1 168 ? -17.399 -8.996 14.866 1.00 71.38 168 GLN A N 1
ATOM 1384 C CA . GLN A 1 168 ? -17.902 -9.155 13.489 1.00 71.38 168 GLN A CA 1
ATOM 1385 C C . GLN A 1 168 ? -17.119 -8.317 12.457 1.00 71.38 168 GLN A C 1
ATOM 1387 O O . GLN A 1 168 ? -17.643 -7.978 11.398 1.00 71.38 168 GLN A O 1
ATOM 1392 N N . MET A 1 169 ? -15.873 -7.942 12.761 1.00 83.69 169 MET A N 1
ATOM 1393 C CA . MET A 1 169 ? -15.028 -7.177 11.840 1.00 83.69 169 MET A CA 1
ATOM 1394 C C . MET A 1 169 ? -14.762 -7.945 10.536 1.00 83.69 169 MET A C 1
ATOM 1396 O O . MET A 1 169 ? -14.497 -9.145 10.558 1.00 83.69 169 MET A O 1
ATOM 1400 N N . ASN A 1 170 ? -14.771 -7.229 9.412 1.00 88.56 170 ASN A N 1
ATOM 1401 C CA . ASN A 1 170 ? -14.443 -7.743 8.083 1.00 88.56 170 ASN A CA 1
ATOM 1402 C C . ASN A 1 170 ? -13.393 -6.850 7.388 1.00 88.56 170 ASN A C 1
ATOM 1404 O O . ASN A 1 170 ? -12.956 -5.837 7.938 1.00 88.56 170 ASN A O 1
ATOM 1408 N N . HIS A 1 171 ? -12.984 -7.211 6.170 1.00 89.88 171 HIS A N 1
ATOM 1409 C CA . HIS A 1 171 ? -11.987 -6.472 5.375 1.00 89.88 171 HIS A CA 1
ATOM 1410 C C . HIS A 1 171 ? -12.394 -5.036 5.038 1.00 89.88 171 HIS A C 1
ATOM 1412 O O . HIS A 1 171 ? -11.535 -4.159 4.903 1.00 89.88 171 HIS A O 1
ATOM 1418 N N . ASP A 1 172 ? -13.701 -4.800 4.958 1.00 89.06 172 ASP A N 1
ATOM 1419 C CA . ASP A 1 172 ? -14.311 -3.517 4.623 1.00 89.06 172 ASP A CA 1
ATOM 1420 C C . ASP A 1 172 ? -14.511 -2.612 5.858 1.00 89.06 172 ASP A C 1
ATOM 1422 O O . ASP A 1 172 ? -15.092 -1.531 5.745 1.00 89.06 172 ASP A O 1
ATOM 1426 N N . TYR A 1 173 ? -13.993 -3.019 7.025 1.00 87.56 173 TYR A N 1
ATOM 1427 C CA . TYR A 1 173 ? -14.149 -2.308 8.289 1.00 87.56 173 TYR A CA 1
ATOM 1428 C C . TYR A 1 173 ? -13.650 -0.858 8.236 1.00 87.56 173 TYR A C 1
ATOM 1430 O O . TYR A 1 173 ? -12.479 -0.581 7.947 1.00 87.56 173 TYR A O 1
ATOM 1438 N N . CYS A 1 174 ? -14.547 0.044 8.633 1.00 87.50 174 CYS A N 1
ATOM 1439 C CA . CYS A 1 174 ? -14.279 1.442 8.929 1.00 87.50 174 CYS A CA 1
ATOM 1440 C C . CYS A 1 174 ? -14.722 1.754 10.369 1.00 87.50 174 CYS A C 1
ATOM 1442 O O . CYS A 1 174 ? -15.782 1.281 10.783 1.00 87.50 174 CYS A O 1
ATOM 1444 N N . PRO A 1 175 ? -13.939 2.527 11.140 1.00 81.81 175 PRO A N 1
ATOM 1445 C CA . PRO A 1 175 ? -14.288 2.863 12.521 1.00 81.81 175 PRO A CA 1
ATOM 1446 C C . PRO A 1 175 ? -15.571 3.694 12.617 1.00 81.81 175 PRO A C 1
ATOM 1448 O O . PRO A 1 175 ? -15.748 4.619 11.833 1.00 81.81 175 PRO A O 1
ATOM 1451 N N . ASP A 1 176 ? -16.425 3.419 13.605 1.00 75.19 176 ASP A N 1
ATOM 1452 C CA . ASP A 1 176 ? -17.615 4.237 13.878 1.00 75.19 176 ASP A CA 1
ATOM 1453 C C . ASP A 1 176 ? -17.205 5.599 14.472 1.00 75.19 176 ASP A C 1
ATOM 1455 O O . ASP A 1 176 ? -16.364 5.695 15.371 1.00 75.19 176 ASP A O 1
ATOM 1459 N N . GLU A 1 177 ? -17.820 6.680 13.998 1.00 65.88 177 GLU A N 1
ATOM 1460 C CA . GLU A 1 177 ? -17.648 8.027 14.544 1.00 65.88 177 GLU A CA 1
ATOM 1461 C C . GLU A 1 177 ? -17.956 8.128 16.029 1.00 65.88 177 GLU A C 1
ATOM 1463 O O . GLU A 1 177 ? -17.270 8.877 16.739 1.00 65.88 177 GLU A O 1
ATOM 1468 N N . ASN A 1 178 ? -18.962 7.380 16.480 1.00 66.50 178 ASN A N 1
ATOM 1469 C CA . ASN A 1 178 ? -19.457 7.407 17.849 1.00 66.50 178 ASN A CA 1
ATOM 1470 C C . ASN A 1 178 ? -18.561 6.626 18.812 1.00 66.50 178 ASN A C 1
ATOM 1472 O O . ASN A 1 178 ? -18.686 6.787 20.029 1.00 66.50 178 ASN A O 1
ATOM 1476 N N . ASP A 1 179 ? -17.617 5.838 18.291 1.00 69.50 179 ASP A N 1
ATOM 1477 C CA . ASP A 1 179 ? -16.621 5.168 19.110 1.00 69.50 179 ASP A CA 1
ATOM 1478 C C . ASP A 1 179 ? -15.538 6.171 19.540 1.00 69.50 179 ASP A C 1
ATOM 1480 O O . ASP A 1 179 ? -14.536 6.428 18.863 1.00 69.50 179 ASP A O 1
ATOM 1484 N N . ARG A 1 180 ? -15.779 6.796 20.697 1.00 60.81 180 ARG A N 1
ATOM 1485 C CA . ARG A 1 180 ? -14.830 7.707 21.357 1.00 60.81 180 ARG A CA 1
ATOM 1486 C C . ARG A 1 180 ? -13.602 6.985 21.909 1.00 60.81 180 ARG A C 1
ATOM 1488 O O . ARG A 1 180 ? -12.619 7.652 22.220 1.00 60.81 180 ARG A O 1
ATOM 1495 N N . PHE A 1 181 ? -13.662 5.662 22.037 1.00 62.03 181 PHE A N 1
ATOM 1496 C CA . PHE A 1 181 ? -12.591 4.829 22.578 1.00 62.03 181 PHE A CA 1
ATOM 1497 C C . PHE A 1 181 ? -11.825 4.088 21.479 1.00 62.03 181 PHE A C 1
ATOM 1499 O O . PHE A 1 181 ? -10.941 3.282 21.780 1.00 62.03 181 PHE A O 1
ATOM 1506 N N . PHE A 1 182 ? -12.130 4.381 20.211 1.00 71.50 182 PHE A N 1
ATOM 1507 C CA . PHE A 1 182 ? -11.427 3.803 19.082 1.00 71.50 182 PHE A CA 1
ATOM 1508 C C . PHE A 1 182 ? -9.938 4.159 19.131 1.00 71.50 182 PHE A C 1
ATOM 1510 O O . PHE A 1 182 ? -9.561 5.320 19.300 1.00 71.50 182 PHE A O 1
ATOM 1517 N N . GLN A 1 183 ? -9.086 3.152 18.961 1.00 78.56 183 GLN A N 1
ATOM 1518 C CA . GLN A 1 183 ? -7.639 3.324 18.967 1.00 78.56 183 GLN A CA 1
ATOM 1519 C C . GLN A 1 183 ? -7.152 3.638 17.557 1.00 78.56 183 GLN A C 1
ATOM 1521 O O . GLN A 1 183 ? -7.220 2.799 16.662 1.00 78.56 183 GLN A O 1
ATOM 1526 N N . TYR A 1 184 ? -6.634 4.846 17.374 1.00 79.50 184 TYR A N 1
ATOM 1527 C CA . TYR A 1 184 ? -6.060 5.324 16.122 1.00 79.50 184 TYR A CA 1
ATOM 1528 C C . TYR A 1 184 ? -4.858 6.228 16.409 1.00 79.50 184 TYR A C 1
ATOM 1530 O O . TYR A 1 184 ? -4.742 6.760 17.517 1.00 79.50 184 TYR A O 1
ATOM 1538 N N . PRO A 1 185 ? -4.003 6.475 15.405 1.00 85.94 185 PRO A N 1
ATOM 1539 C CA . PRO A 1 185 ? -3.809 5.683 14.173 1.00 85.94 185 PRO A CA 1
ATOM 1540 C C . PRO A 1 185 ? -3.222 4.283 14.451 1.00 85.94 185 PRO A C 1
ATOM 1542 O O . PRO A 1 185 ? -2.677 4.102 15.529 1.00 85.94 185 PRO A O 1
ATOM 1545 N N . ILE A 1 186 ? -3.296 3.314 13.525 1.00 88.31 186 ILE A N 1
ATOM 1546 C CA . ILE A 1 186 ? -2.721 1.954 13.699 1.00 88.31 186 ILE A CA 1
ATOM 1547 C C . ILE A 1 186 ? -1.574 1.715 12.702 1.00 88.31 186 ILE A C 1
ATOM 1549 O O . ILE A 1 186 ? -1.749 1.847 11.497 1.00 88.31 186 ILE A O 1
ATOM 1553 N N . GLY A 1 187 ? -0.398 1.330 13.184 1.00 86.56 187 GLY A N 1
ATOM 1554 C CA . GLY A 1 187 ? 0.764 0.949 12.385 1.00 86.56 187 GLY A CA 1
ATOM 1555 C C . GLY A 1 187 ? 1.053 -0.543 12.482 1.00 86.56 187 GLY A C 1
ATOM 1556 O O . GLY A 1 187 ? 1.263 -1.088 13.567 1.00 86.56 187 GLY A O 1
ATOM 1557 N N . GLY A 1 188 ? 1.113 -1.214 11.337 1.00 80.69 188 GLY A N 1
ATOM 1558 C CA . GLY A 1 188 ? 1.652 -2.563 11.250 1.00 80.69 188 GLY A CA 1
ATOM 1559 C C . GLY A 1 188 ? 3.176 -2.544 11.263 1.00 80.69 188 GLY A C 1
ATOM 1560 O O . GLY A 1 188 ? 3.810 -1.739 10.591 1.00 80.69 188 GLY A O 1
ATOM 1561 N N . HIS A 1 189 ? 3.767 -3.471 12.012 1.00 70.44 189 HIS A N 1
ATOM 1562 C CA . HIS A 1 189 ? 5.218 -3.700 12.017 1.00 70.44 189 HIS A CA 1
ATOM 1563 C C . HIS A 1 189 ? 5.634 -4.844 11.086 1.00 70.44 189 HIS A C 1
ATOM 1565 O O . HIS A 1 189 ? 6.816 -5.038 10.821 1.00 70.44 189 HIS A O 1
ATOM 1571 N N . ARG A 1 190 ? 4.666 -5.637 10.617 1.00 72.44 190 ARG A N 1
ATOM 1572 C CA . ARG A 1 190 ? 4.898 -6.729 9.674 1.00 72.44 190 ARG A CA 1
ATOM 1573 C C . ARG A 1 190 ? 4.625 -6.208 8.277 1.00 72.44 190 ARG A C 1
ATOM 1575 O O . ARG A 1 190 ? 3.546 -5.660 8.054 1.00 72.44 190 ARG A O 1
ATOM 1582 N N . SER A 1 191 ? 5.591 -6.376 7.378 1.00 69.69 191 SER A N 1
ATOM 1583 C CA . SER A 1 191 ? 5.352 -6.153 5.958 1.00 69.69 191 SER A CA 1
ATOM 1584 C C . SER A 1 191 ? 4.179 -7.010 5.492 1.00 69.69 191 SER A C 1
ATOM 1586 O O . SER A 1 191 ? 3.942 -8.097 6.033 1.00 69.69 191 SER A O 1
ATOM 1588 N N . ILE A 1 192 ? 3.475 -6.527 4.469 1.00 76.38 192 ILE A N 1
ATOM 1589 C CA . ILE A 1 192 ? 2.686 -7.415 3.608 1.00 76.38 192 ILE A CA 1
ATOM 1590 C C . ILE A 1 192 ? 3.642 -8.535 3.178 1.00 76.38 192 ILE A C 1
ATOM 1592 O O . ILE A 1 192 ? 4.784 -8.210 2.857 1.00 76.38 192 ILE A O 1
ATOM 1596 N N . GLU A 1 193 ? 3.202 -9.792 3.327 1.00 64.75 193 GLU A N 1
ATOM 1597 C CA . GLU A 1 193 ? 3.951 -11.062 3.184 1.00 64.75 193 GLU A CA 1
ATOM 1598 C C . GLU A 1 193 ? 5.175 -10.959 2.265 1.00 64.75 193 GLU A C 1
ATOM 1600 O O . GLU A 1 193 ? 5.071 -10.272 1.265 1.00 64.75 193 GLU A O 1
ATOM 1605 N N . GLU A 1 194 ? 6.305 -11.619 2.576 1.00 67.56 194 GLU A N 1
ATOM 1606 C CA . GLU A 1 194 ? 7.577 -11.557 1.815 1.00 67.56 194 GLU A CA 1
ATOM 1607 C C . GLU A 1 194 ? 7.382 -11.856 0.304 1.00 67.56 194 GLU A C 1
ATOM 1609 O O . GLU A 1 194 ? 7.629 -12.966 -0.159 1.00 67.56 194 GLU A O 1
ATOM 1614 N N . ILE A 1 195 ? 6.891 -10.872 -0.463 1.00 84.12 195 ILE A N 1
ATOM 1615 C CA . ILE A 1 195 ? 6.564 -10.994 -1.883 1.00 84.12 195 ILE A CA 1
ATOM 1616 C C . ILE A 1 195 ? 7.881 -11.021 -2.626 1.00 84.12 195 ILE A C 1
ATOM 1618 O O . ILE A 1 195 ? 8.600 -10.022 -2.646 1.00 84.12 195 ILE A O 1
ATOM 1622 N N . GLU A 1 196 ? 8.182 -12.151 -3.249 1.00 90.19 196 GLU A N 1
ATOM 1623 C CA . GLU A 1 196 ? 9.380 -12.280 -4.064 1.00 90.19 196 GLU A CA 1
ATOM 1624 C C . GLU A 1 196 ? 9.267 -11.457 -5.363 1.00 90.19 196 GLU A C 1
ATOM 1626 O O . GLU A 1 196 ? 8.170 -11.320 -5.924 1.00 90.19 196 GLU A O 1
ATOM 1631 N N . PRO A 1 197 ? 10.388 -10.903 -5.861 1.00 92.81 197 PRO A N 1
ATOM 1632 C CA . PRO A 1 197 ? 10.441 -10.248 -7.161 1.00 92.81 197 PRO A CA 1
ATOM 1633 C C . PRO A 1 197 ? 9.926 -11.145 -8.289 1.00 92.81 197 PRO A C 1
ATOM 1635 O O . PRO A 1 197 ? 10.317 -12.302 -8.415 1.00 92.81 197 PRO A O 1
ATOM 1638 N N . ILE A 1 198 ? 9.098 -10.582 -9.170 1.00 93.81 198 ILE A N 1
ATOM 1639 C CA . ILE A 1 198 ? 8.746 -11.223 -10.446 1.00 93.81 198 ILE A CA 1
ATOM 1640 C C . ILE A 1 198 ? 9.951 -11.168 -11.387 1.00 93.81 198 ILE A C 1
ATOM 1642 O O . ILE A 1 198 ? 10.217 -12.103 -12.137 1.00 93.81 198 ILE A O 1
ATOM 1646 N N . ILE A 1 199 ? 10.650 -10.029 -11.371 1.00 92.12 199 ILE A N 1
ATOM 1647 C CA . ILE A 1 199 ? 11.806 -9.737 -12.214 1.00 92.12 199 ILE A CA 1
ATOM 1648 C C . ILE A 1 199 ? 12.809 -8.953 -11.374 1.00 92.12 199 ILE A C 1
ATOM 1650 O O . ILE A 1 199 ? 12.442 -7.962 -10.740 1.00 92.12 199 ILE A O 1
ATOM 1654 N N . GLU A 1 200 ? 14.071 -9.368 -11.420 1.00 91.75 200 GLU A N 1
ATOM 1655 C CA . GLU A 1 200 ? 15.203 -8.592 -10.921 1.00 91.75 200 GLU A CA 1
ATOM 1656 C C . GLU A 1 200 ? 16.001 -8.023 -12.095 1.00 91.75 200 GLU A C 1
ATOM 1658 O O . GLU A 1 200 ? 16.264 -8.710 -13.082 1.00 91.75 200 GLU A O 1
ATOM 1663 N N . LEU A 1 201 ? 16.368 -6.750 -11.982 1.00 89.25 201 LEU A N 1
ATOM 1664 C CA . LEU A 1 201 ? 17.050 -5.972 -13.006 1.00 89.25 201 LEU A CA 1
ATOM 1665 C C . LEU A 1 201 ? 18.401 -5.522 -12.450 1.00 89.25 201 LEU A C 1
ATOM 1667 O O . LEU A 1 201 ? 18.473 -4.769 -11.473 1.00 89.25 201 LEU A O 1
ATOM 1671 N N . TYR A 1 202 ? 19.475 -5.990 -13.081 1.00 84.19 202 TYR A N 1
ATOM 1672 C CA . TYR A 1 202 ? 20.858 -5.749 -12.653 1.00 84.19 202 TYR A CA 1
ATOM 1673 C C . TYR A 1 202 ? 21.616 -4.799 -13.589 1.00 84.19 202 TYR A C 1
ATOM 1675 O O . TYR A 1 202 ? 22.850 -4.787 -13.610 1.00 84.19 202 TYR A O 1
ATOM 1683 N N . ASP A 1 203 ? 20.886 -4.017 -14.380 1.00 75.69 203 ASP A N 1
ATOM 1684 C CA . ASP A 1 203 ? 21.468 -3.111 -15.359 1.00 75.69 203 ASP A CA 1
ATOM 1685 C C . ASP A 1 203 ? 22.227 -1.948 -14.709 1.00 75.69 203 ASP A C 1
ATOM 1687 O O . ASP A 1 203 ? 22.041 -1.600 -13.543 1.00 75.69 203 ASP A O 1
ATOM 1691 N N . ARG A 1 204 ? 23.109 -1.315 -15.489 1.00 75.44 204 ARG A N 1
ATOM 1692 C CA . ARG A 1 204 ? 23.851 -0.110 -15.071 1.00 75.44 204 ARG A CA 1
ATOM 1693 C C . ARG A 1 204 ? 23.068 1.187 -15.311 1.00 75.44 204 ARG A C 1
ATOM 1695 O O . ARG A 1 204 ? 23.680 2.248 -15.395 1.00 75.44 204 ARG A O 1
ATOM 1702 N N . VAL A 1 205 ? 21.749 1.095 -15.456 1.00 84.75 205 VAL A N 1
ATOM 1703 C CA . VAL A 1 205 ? 20.846 2.235 -15.657 1.00 84.75 205 VAL A CA 1
ATOM 1704 C C . VAL A 1 205 ? 19.898 2.350 -14.472 1.00 84.75 205 VAL A C 1
ATOM 1706 O O . VAL A 1 205 ? 19.588 1.349 -13.819 1.00 84.75 205 VAL A O 1
ATOM 1709 N N . ASN A 1 206 ? 19.432 3.561 -14.167 1.00 88.31 206 ASN A N 1
ATOM 1710 C CA . ASN A 1 206 ? 18.408 3.717 -13.141 1.00 88.31 206 ASN A CA 1
ATOM 1711 C C . ASN A 1 206 ? 17.041 3.668 -13.797 1.00 88.31 206 ASN A C 1
ATOM 1713 O O . ASN A 1 206 ? 16.678 4.560 -14.554 1.00 88.31 206 ASN A O 1
ATOM 1717 N N . PHE A 1 207 ? 16.249 2.661 -13.454 1.00 91.88 207 PHE A N 1
ATOM 1718 C CA . PHE A 1 207 ? 14.849 2.641 -13.847 1.00 91.88 207 PHE A CA 1
ATOM 1719 C C . PHE A 1 207 ? 14.084 3.694 -13.045 1.00 91.88 207 PHE A C 1
ATOM 1721 O O . PHE A 1 207 ? 14.243 3.788 -11.829 1.00 91.88 207 PHE A O 1
ATOM 1728 N N . THR A 1 208 ? 13.271 4.505 -13.719 1.00 92.06 208 THR A N 1
ATOM 1729 C CA . THR A 1 208 ? 12.590 5.678 -13.146 1.00 92.06 208 THR A CA 1
ATOM 1730 C C . THR A 1 208 ? 11.079 5.677 -13.353 1.00 92.06 208 THR A C 1
ATOM 1732 O O . THR A 1 208 ? 10.377 6.409 -12.649 1.00 92.06 208 THR A O 1
ATOM 1735 N N . ALA A 1 209 ? 10.561 4.861 -14.275 1.00 93.62 209 ALA A N 1
ATOM 1736 C CA . ALA A 1 209 ? 9.146 4.803 -14.630 1.00 93.62 209 ALA A CA 1
ATOM 1737 C C . ALA A 1 209 ? 8.658 3.359 -14.795 1.00 93.62 209 ALA A C 1
ATOM 1739 O O . ALA A 1 209 ? 9.419 2.486 -15.198 1.00 93.62 209 ALA A O 1
ATOM 1740 N N . ILE A 1 210 ? 7.378 3.122 -14.495 1.00 94.62 210 ILE A N 1
ATOM 1741 C CA . ILE A 1 210 ? 6.678 1.866 -14.784 1.00 94.62 210 ILE A CA 1
ATOM 1742 C C . ILE A 1 210 ? 5.273 2.190 -15.293 1.00 94.62 210 ILE A C 1
ATOM 1744 O O . ILE A 1 210 ? 4.589 3.034 -14.713 1.00 94.62 210 ILE A O 1
ATOM 1748 N N . GLU A 1 211 ? 4.839 1.516 -16.351 1.00 94.88 211 GLU A N 1
ATOM 1749 C CA . GLU A 1 211 ? 3.472 1.588 -16.871 1.00 94.88 211 GLU A CA 1
ATOM 1750 C C . GLU A 1 211 ? 2.995 0.184 -17.257 1.00 94.88 211 GLU A C 1
ATOM 1752 O O . GLU A 1 211 ? 3.800 -0.679 -17.611 1.00 94.88 211 GLU A O 1
ATOM 1757 N N . ILE A 1 212 ? 1.691 -0.073 -17.145 1.00 92.88 212 ILE A N 1
ATOM 1758 C CA . ILE A 1 212 ? 1.133 -1.411 -17.372 1.00 92.88 212 ILE A CA 1
ATOM 1759 C C . ILE A 1 212 ? 0.179 -1.352 -18.553 1.00 92.88 212 ILE A C 1
ATOM 1761 O O . ILE A 1 212 ? -0.831 -0.652 -18.512 1.00 92.88 212 ILE A O 1
ATOM 1765 N N . GLY A 1 213 ? 0.482 -2.146 -19.572 1.00 88.88 213 GLY A N 1
ATOM 1766 C CA . GLY A 1 213 ? -0.438 -2.491 -20.642 1.00 88.88 213 GLY A CA 1
ATOM 1767 C C . GLY A 1 213 ? -1.051 -3.870 -20.420 1.00 88.88 213 GLY A C 1
ATOM 1768 O O . GLY A 1 213 ? -0.469 -4.763 -19.796 1.00 88.88 213 GLY A O 1
ATOM 1769 N N . SER A 1 214 ? -2.239 -4.072 -20.965 1.00 85.06 214 SER A N 1
ATOM 1770 C CA . SER A 1 214 ? -2.872 -5.381 -21.063 1.00 85.06 214 SER A CA 1
ATOM 1771 C C . SER A 1 214 ? -3.305 -5.620 -22.500 1.00 85.06 214 SER A C 1
ATOM 1773 O O . SER A 1 214 ? -3.913 -4.758 -23.128 1.00 85.06 214 SER A O 1
ATOM 1775 N N . ASN A 1 215 ? -3.014 -6.820 -22.990 1.00 83.25 215 ASN A N 1
ATOM 1776 C CA . ASN A 1 215 ? -3.691 -7.393 -24.149 1.00 83.25 215 ASN A CA 1
ATOM 1777 C C . ASN A 1 215 ? -4.630 -8.503 -23.644 1.00 83.25 215 ASN A C 1
ATOM 1779 O O . ASN A 1 215 ? -4.607 -8.834 -22.458 1.00 83.25 215 ASN A O 1
ATOM 1783 N N . GLU A 1 216 ? -5.437 -9.112 -24.520 1.00 75.25 216 GLU A N 1
ATOM 1784 C CA . GLU A 1 216 ? -6.446 -10.115 -24.117 1.00 75.25 216 GLU A CA 1
ATOM 1785 C C . GLU A 1 216 ? -5.888 -11.293 -23.296 1.00 75.25 216 GLU A C 1
ATOM 1787 O O . GLU A 1 216 ? -6.626 -11.910 -22.532 1.00 75.25 216 GLU A O 1
ATOM 1792 N N . LYS A 1 217 ? -4.596 -11.614 -23.444 1.00 81.50 217 LYS A N 1
ATOM 1793 C CA . LYS A 1 217 ? -3.955 -12.758 -22.775 1.00 81.50 217 LYS A CA 1
ATOM 1794 C C . LYS A 1 217 ? -2.830 -12.378 -21.819 1.00 81.50 217 LYS A C 1
ATOM 1796 O O . LYS A 1 217 ? -2.621 -13.078 -20.835 1.00 81.50 217 LYS A O 1
ATOM 1801 N N . ASP A 1 218 ? -2.154 -11.259 -22.069 1.00 86.88 218 ASP A N 1
ATOM 1802 C CA . ASP A 1 218 ? -0.878 -10.956 -21.427 1.00 86.88 218 ASP A CA 1
ATOM 1803 C C . ASP A 1 218 ? -0.899 -9.632 -20.657 1.00 86.88 218 ASP A C 1
ATOM 1805 O O . ASP A 1 218 ? -1.643 -8.690 -20.954 1.00 86.88 218 ASP A O 1
ATOM 1809 N N . THR A 1 219 ? -0.061 -9.566 -19.623 1.00 88.81 219 THR A N 1
ATOM 1810 C CA . THR A 1 219 ? 0.303 -8.309 -18.960 1.00 88.81 219 THR A CA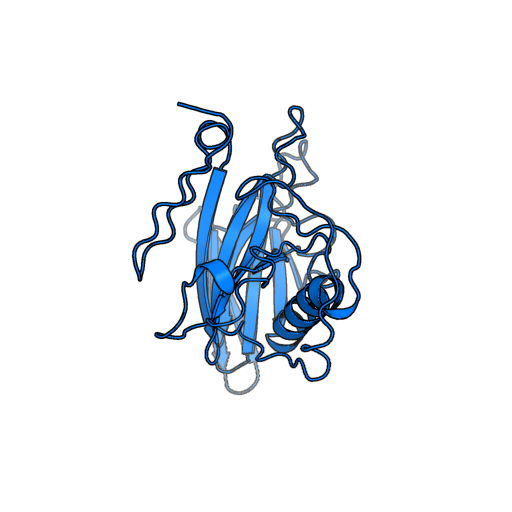 1
ATOM 1811 C C . THR A 1 219 ? 1.634 -7.851 -19.520 1.00 88.81 219 THR A C 1
ATOM 1813 O O . THR A 1 219 ? 2.608 -8.592 -19.444 1.00 88.81 219 THR A O 1
ATOM 1816 N N . ILE A 1 220 ? 1.678 -6.632 -20.042 1.00 92.50 220 ILE A N 1
ATOM 1817 C CA . ILE A 1 220 ? 2.901 -6.011 -20.541 1.00 92.50 220 ILE A CA 1
ATOM 1818 C C . ILE A 1 220 ? 3.300 -4.931 -19.541 1.00 92.50 220 ILE A C 1
ATOM 1820 O O . ILE A 1 220 ? 2.483 -4.089 -19.174 1.00 92.50 220 ILE A O 1
ATOM 1824 N N . ILE A 1 221 ? 4.546 -4.969 -19.080 1.00 93.00 221 ILE A N 1
ATOM 1825 C CA . ILE A 1 221 ? 5.102 -3.966 -18.171 1.00 93.00 221 ILE A CA 1
ATOM 1826 C C . ILE A 1 221 ? 6.149 -3.180 -18.953 1.00 93.00 221 ILE A C 1
ATOM 1828 O O . ILE A 1 221 ? 7.135 -3.753 -19.406 1.00 93.00 221 ILE A O 1
ATOM 1832 N N . PHE A 1 222 ? 5.919 -1.880 -19.112 1.00 94.62 222 PHE A N 1
ATOM 1833 C CA . PHE A 1 222 ? 6.865 -0.943 -19.711 1.00 94.62 222 PHE A CA 1
ATOM 1834 C C . PHE A 1 222 ? 7.683 -0.292 -18.600 1.00 94.62 222 PHE A C 1
ATOM 1836 O O . PHE A 1 222 ? 7.112 0.113 -17.582 1.00 94.62 222 PHE A O 1
ATOM 1843 N N . ILE A 1 223 ? 8.998 -0.179 -18.782 1.00 94.69 223 ILE A N 1
ATOM 1844 C CA . ILE A 1 223 ? 9.906 0.345 -17.759 1.00 94.69 223 ILE A CA 1
ATOM 1845 C C . ILE A 1 223 ? 10.790 1.408 -18.395 1.00 94.69 223 ILE A C 1
ATOM 1847 O O . ILE A 1 223 ? 11.537 1.111 -19.312 1.00 94.69 223 ILE A O 1
ATOM 1851 N N . GLY A 1 224 ? 10.713 2.638 -17.894 1.00 94.38 224 GLY A N 1
ATOM 1852 C CA . GLY A 1 224 ? 11.559 3.730 -18.373 1.00 94.38 224 GLY A CA 1
ATOM 1853 C C . GLY A 1 224 ? 12.841 3.861 -17.555 1.00 94.38 224 GLY A C 1
ATOM 1854 O O . GLY A 1 224 ? 12.785 3.719 -16.329 1.00 94.38 224 GLY A O 1
ATOM 1855 N N . ASP A 1 225 ? 13.967 4.179 -18.192 1.00 93.25 225 ASP A N 1
ATOM 1856 C CA . ASP A 1 225 ? 15.244 4.482 -17.527 1.00 93.25 225 ASP A CA 1
ATOM 1857 C C . ASP A 1 225 ? 15.559 5.993 -17.460 1.00 93.25 225 ASP A C 1
ATOM 1859 O O . ASP A 1 225 ? 14.793 6.839 -17.925 1.00 93.25 225 ASP A O 1
ATOM 1863 N N . ASP A 1 226 ? 16.667 6.357 -16.814 1.00 91.12 226 ASP A N 1
ATOM 1864 C CA . ASP A 1 226 ? 17.149 7.737 -16.675 1.00 91.12 226 ASP A CA 1
ATOM 1865 C C . ASP A 1 226 ? 17.838 8.295 -17.933 1.00 91.12 226 ASP A C 1
ATOM 1867 O O . ASP A 1 226 ? 18.140 9.489 -17.980 1.00 91.12 226 ASP A O 1
ATOM 1871 N N . ASN A 1 227 ? 18.017 7.473 -18.970 1.00 92.44 227 ASN A N 1
ATOM 1872 C CA . ASN A 1 227 ? 18.519 7.880 -20.284 1.00 92.44 227 ASN A CA 1
ATOM 1873 C C . ASN A 1 227 ? 17.388 8.165 -21.288 1.00 92.44 227 ASN A C 1
ATOM 1875 O O . ASN A 1 227 ? 17.659 8.620 -22.400 1.00 92.44 227 ASN A O 1
ATOM 1879 N N . GLY A 1 228 ? 16.129 7.927 -20.906 1.00 91.00 228 GLY A N 1
ATOM 1880 C CA . GLY A 1 228 ? 14.960 8.116 -21.767 1.00 91.00 228 GLY A CA 1
ATOM 1881 C C . GLY A 1 228 ? 14.610 6.899 -22.628 1.00 91.00 228 GLY A C 1
ATOM 1882 O O . GLY A 1 228 ? 13.893 7.053 -23.618 1.00 91.00 228 GLY A O 1
ATOM 1883 N N . THR A 1 229 ? 15.098 5.712 -22.270 1.00 92.56 229 THR A N 1
ATOM 1884 C CA . THR A 1 229 ? 14.765 4.433 -22.918 1.00 92.56 229 THR A CA 1
ATOM 1885 C C . THR A 1 229 ? 13.540 3.803 -22.256 1.00 92.56 229 THR A C 1
ATOM 1887 O O . THR A 1 229 ? 13.330 3.999 -21.058 1.00 92.56 229 THR A O 1
ATOM 1890 N N . VAL A 1 230 ? 12.751 3.043 -23.026 1.00 89.62 230 VAL A N 1
ATOM 1891 C CA . VAL A 1 230 ? 11.634 2.194 -22.564 1.00 89.62 230 VAL A CA 1
ATOM 1892 C C . VAL A 1 230 ? 11.839 0.766 -23.050 1.00 89.62 230 VAL A C 1
ATOM 1894 O O . VAL A 1 230 ? 12.293 0.627 -24.209 1.00 89.62 230 VAL A O 1
#

InterPro domains:
  IPR001627 Sema domain [PF01403] (97-230)
  IPR001627 Sema domain [PS51004] (1-230)
  IPR015943 WD40/YVTN repeat-like-containing domain superfamily [G3DSA:2.130.10.10] (1-230)
  IPR031148 Plexin family [PTHR22625] (24-229)
  IPR036352 Sema domain superfamily [SSF101912] (21-229)

Sequence (230 aa):
LNSGQSALQQSTYTLRLLNIRLIRDFFLYYLYAFEYKHFSYFLTIQQSDIHQTRKYKLQTKILRFCQTLKQPIIKSYVELPLTCGKDYHYLVRAKFSNEKKILYGLFRNTTSANSSSTSHAICSYSIDTIQEAFFQTIKRCLVDGKGYRGLDFISPDTHCIPSKNLNQMNHDYCPDENDRFFQYPIGGHRSIEEIEPIIELYDRVNFTAIEIGSNEKDTIIFIGDDNGTV